Protein AF-A0AAX0QU37-F1 (afdb_monomer_lite)

Sequence (195 aa):
MTNKTCKLSLPLPTSLNKLYIQQFSGGRPTGKKILSKAGKENRMDIMINVERQMSLPINVDWDIEYTRDNYIFMDIDAYVTRVNVDLDNTLKSLNDSIEESGLVFINDKKVVPRFNRVYIDSANPRLELTFTQTGWHGIFNNQYERDKFESKCKLCTRYRNGVCSILKKTLENKLIDEVIEEDNQYVCSKFKEKK

pLDDT: mean 91.12, std 7.55, range [46.12, 98.19]

Foldseek 3Di:
DPWQKAKAKFAQADFPVQQWDFDDDPNHGPPDIDGDPSLVVRLVRRLVRLVVRCPDPSNVPQDQVCQPQAAKEKEKEWAAQDPPDDVVRSVVSNLVSNCVSSRRYVDCVRYDYDYPYYHHDNPGGIIIIMITTQQAFQLRNHPVLLVVALVQVCQFPQCPPNDHPVNVCSRVNDDDPQWDQDPNHTDGVNGDGDD

Radius of gyration: 21.74 Å; chains: 1; bounding box: 66×33×60 Å

Structure (mmCIF, N/CA/C/O backbone):
data_AF-A0AAX0QU37-F1
#
_entry.id   AF-A0AAX0QU37-F1
#
loop_
_atom_site.group_PDB
_atom_site.id
_atom_site.type_symbol
_atom_site.label_atom_id
_atom_site.label_alt_id
_atom_site.label_comp_id
_atom_site.label_asym_id
_atom_site.label_entity_id
_atom_site.label_seq_id
_atom_site.pdbx_PDB_ins_code
_atom_site.Cartn_x
_atom_site.Cartn_y
_atom_site.Cartn_z
_atom_site.occupancy
_atom_site.B_iso_or_equiv
_atom_site.auth_seq_id
_atom_site.auth_comp_id
_atom_site.auth_asym_id
_atom_site.auth_atom_id
_atom_site.pdbx_PDB_model_num
ATOM 1 N N . MET A 1 1 ? -19.640 6.812 -4.195 1.00 46.12 1 MET A N 1
ATOM 2 C CA . MET A 1 1 ? -18.409 7.625 -4.267 1.00 46.12 1 MET A CA 1
ATOM 3 C C . MET A 1 1 ? -17.499 6.933 -5.257 1.00 46.12 1 MET A C 1
ATOM 5 O O . MET A 1 1 ? -17.326 5.729 -5.135 1.00 46.12 1 MET A O 1
ATOM 9 N N . THR A 1 2 ? -17.022 7.628 -6.284 1.00 53.88 2 THR A N 1
ATOM 10 C CA . THR A 1 2 ? -16.045 7.062 -7.219 1.00 53.88 2 THR A CA 1
ATOM 11 C C . THR A 1 2 ? -14.737 6.917 -6.451 1.00 53.88 2 THR A C 1
ATOM 13 O O . THR A 1 2 ? -14.215 7.920 -5.968 1.00 53.88 2 THR A O 1
ATOM 16 N N . ASN A 1 3 ? -14.252 5.691 -6.250 1.00 68.31 3 ASN A N 1
ATOM 17 C CA . ASN A 1 3 ? -12.974 5.487 -5.571 1.00 68.31 3 ASN A CA 1
ATOM 18 C C . ASN A 1 3 ? -11.891 6.186 -6.394 1.00 68.31 3 ASN A C 1
ATOM 20 O O . ASN A 1 3 ? -11.769 5.925 -7.591 1.00 68.31 3 ASN A O 1
ATOM 24 N N . LYS A 1 4 ? -11.142 7.096 -5.766 1.00 87.00 4 LYS A N 1
ATOM 25 C CA . LYS A 1 4 ? -9.995 7.747 -6.402 1.00 87.00 4 LYS A CA 1
ATOM 26 C C . LYS A 1 4 ? -9.015 6.665 -6.849 1.00 87.00 4 LYS A C 1
ATOM 28 O O . LYS A 1 4 ? -8.782 5.704 -6.111 1.00 87.00 4 LYS A O 1
ATOM 33 N N . THR A 1 5 ? -8.468 6.809 -8.051 1.00 93.06 5 THR A N 1
ATOM 34 C CA . THR A 1 5 ? -7.549 5.830 -8.639 1.00 93.06 5 THR A CA 1
ATOM 35 C C . THR A 1 5 ? -6.273 6.502 -9.108 1.00 93.06 5 THR A C 1
ATOM 37 O O . THR A 1 5 ? -6.342 7.600 -9.649 1.00 93.06 5 THR A O 1
ATOM 40 N N . CYS A 1 6 ? -5.142 5.819 -8.967 1.00 96.00 6 CYS A N 1
ATOM 41 C CA . CYS A 1 6 ? -3.873 6.201 -9.581 1.00 96.00 6 CYS A CA 1
ATOM 42 C C . CYS A 1 6 ? -3.417 5.083 -10.525 1.00 96.00 6 CYS A C 1
ATOM 44 O O . CYS A 1 6 ? -3.556 3.906 -10.197 1.00 96.00 6 CYS A O 1
ATOM 46 N N . LYS A 1 7 ? -2.910 5.432 -11.708 1.00 97.69 7 LYS A N 1
ATOM 47 C CA . LYS A 1 7 ? -2.423 4.489 -12.719 1.00 97.69 7 LYS A CA 1
ATOM 48 C C . LYS A 1 7 ? -0.997 4.815 -13.126 1.00 97.69 7 LYS A C 1
ATOM 50 O O . LYS A 1 7 ? -0.708 5.958 -13.480 1.00 97.69 7 LYS A O 1
ATOM 55 N N . LEU A 1 8 ? -0.135 3.801 -13.120 1.00 97.81 8 LEU A N 1
ATOM 56 C CA . LEU A 1 8 ? 1.272 3.917 -13.496 1.00 97.81 8 LEU A CA 1
ATOM 57 C C . LEU A 1 8 ? 1.687 2.760 -14.407 1.00 97.81 8 LEU A C 1
ATOM 59 O O . LEU A 1 8 ? 1.411 1.607 -14.101 1.00 97.81 8 LEU A O 1
ATOM 63 N N . SER A 1 9 ? 2.425 3.066 -15.467 1.00 97.19 9 SER A N 1
ATOM 64 C CA . SER A 1 9 ? 3.181 2.109 -16.276 1.00 97.19 9 SER A CA 1
ATOM 65 C C . SER A 1 9 ? 4.659 2.268 -15.940 1.00 97.19 9 SER A C 1
ATOM 67 O O . SER A 1 9 ? 5.277 3.267 -16.318 1.00 97.19 9 SER A O 1
ATOM 69 N N . LEU A 1 10 ?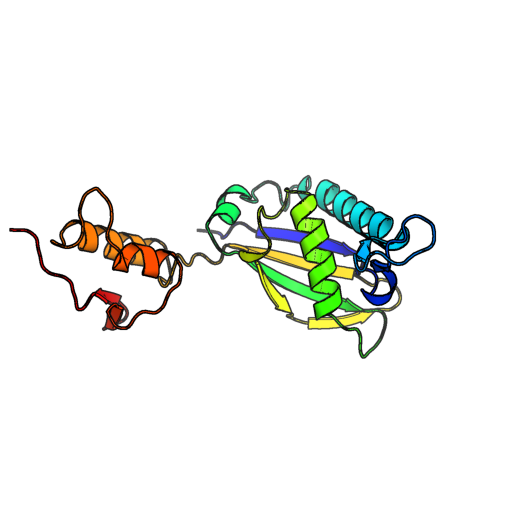 5.247 1.310 -15.229 1.00 96.06 10 LEU A N 1
ATOM 70 C CA . LEU A 1 10 ? 6.636 1.383 -14.767 1.00 96.06 10 LEU A CA 1
ATOM 71 C C . LEU A 1 10 ? 7.509 0.318 -15.442 1.00 96.06 10 LEU A C 1
ATOM 73 O O . LEU A 1 10 ? 7.019 -0.774 -15.736 1.00 96.06 10 LEU A O 1
ATOM 77 N N . PRO A 1 11 ? 8.800 0.600 -15.695 1.00 92.19 11 PRO A N 1
ATOM 78 C CA . PRO A 1 11 ? 9.712 -0.400 -16.239 1.00 92.19 11 PRO A CA 1
ATOM 79 C C . PRO A 1 11 ? 9.823 -1.583 -15.278 1.00 92.19 11 PRO A C 1
ATOM 81 O O . PRO A 1 11 ? 9.795 -1.393 -14.063 1.00 92.19 11 PRO A O 1
ATOM 84 N N . LEU A 1 12 ? 9.972 -2.801 -15.808 1.00 89.38 12 LEU A N 1
ATOM 85 C CA . LEU A 1 12 ? 10.153 -3.990 -14.975 1.00 89.38 12 LEU A CA 1
ATOM 86 C C . LEU A 1 12 ? 11.446 -3.850 -14.137 1.00 89.38 12 LEU A C 1
ATOM 88 O O . LEU A 1 12 ? 12.532 -3.774 -14.722 1.00 89.38 12 LEU A O 1
ATOM 92 N N . PRO A 1 13 ? 11.368 -3.834 -12.791 1.00 84.06 13 PRO A N 1
ATOM 93 C CA . PRO A 1 13 ? 12.545 -3.720 -11.936 1.00 84.06 13 PRO A CA 1
ATOM 94 C C . PRO A 1 13 ? 13.595 -4.801 -12.196 1.00 84.06 13 PRO A C 1
ATOM 96 O O . PRO A 1 13 ? 13.287 -5.957 -12.506 1.00 84.06 13 PRO A O 1
ATOM 99 N N . THR A 1 14 ? 14.863 -4.435 -12.007 1.00 74.19 14 THR A N 1
ATOM 100 C CA . THR A 1 14 ? 15.968 -5.397 -12.116 1.00 74.19 14 THR A CA 1
ATOM 101 C C . THR A 1 14 ? 15.919 -6.432 -10.984 1.00 74.19 14 THR A C 1
ATOM 103 O O . THR A 1 14 ? 15.527 -6.132 -9.861 1.00 74.19 14 THR A O 1
ATOM 106 N N . SER A 1 15 ? 16.323 -7.678 -11.259 1.00 68.12 15 SER A N 1
ATOM 107 C CA . SER A 1 15 ? 16.268 -8.765 -10.266 1.00 68.12 15 SER A CA 1
ATOM 108 C C . SER A 1 15 ? 17.107 -8.469 -9.013 1.00 68.12 15 SER A C 1
ATOM 110 O O . SER A 1 15 ? 18.258 -8.039 -9.144 1.00 68.12 15 SER A O 1
ATOM 112 N N . LEU A 1 16 ? 16.618 -8.859 -7.829 1.00 61.88 16 LEU A N 1
ATOM 113 C CA . LEU A 1 16 ? 17.288 -8.662 -6.532 1.00 61.88 16 LEU A CA 1
ATOM 114 C C . LEU A 1 16 ? 18.747 -9.134 -6.457 1.00 61.88 16 LEU A C 1
ATOM 116 O O . LEU A 1 16 ? 19.568 -8.469 -5.825 1.00 61.88 16 LEU A O 1
ATOM 120 N N . ASN A 1 17 ? 19.107 -10.209 -7.162 1.00 64.94 17 ASN A N 1
ATOM 121 C CA . ASN A 1 17 ? 20.489 -10.711 -7.219 1.00 64.94 17 ASN A CA 1
ATOM 122 C C . ASN A 1 17 ? 21.495 -9.685 -7.768 1.00 64.94 17 ASN A C 1
ATOM 124 O O . ASN A 1 17 ? 22.689 -9.796 -7.511 1.00 64.94 17 ASN A O 1
ATOM 128 N N . LYS A 1 18 ? 21.020 -8.686 -8.520 1.00 67.31 18 LYS A N 1
ATOM 129 C CA . LYS A 1 18 ? 21.829 -7.585 -9.059 1.00 67.31 18 LYS A CA 1
ATOM 130 C C . LYS A 1 18 ? 21.646 -6.277 -8.278 1.00 67.31 18 LYS A C 1
ATOM 132 O O . LYS A 1 18 ? 22.406 -5.335 -8.507 1.00 67.31 18 LYS A O 1
ATOM 137 N N . LEU A 1 19 ? 20.675 -6.209 -7.362 1.00 70.94 19 LEU A N 1
ATOM 138 C CA . LEU A 1 19 ? 20.302 -4.990 -6.636 1.00 70.94 19 LEU A CA 1
ATOM 139 C C . LEU A 1 19 ? 21.176 -4.719 -5.416 1.00 70.94 19 LEU A C 1
ATOM 141 O O . LEU A 1 19 ? 21.432 -3.557 -5.120 1.00 70.94 19 LEU A O 1
ATOM 145 N N . TYR A 1 20 ? 21.665 -5.751 -4.726 1.00 78.44 20 TYR A N 1
ATOM 146 C CA . TYR A 1 20 ? 22.441 -5.580 -3.497 1.00 78.44 20 TYR A CA 1
ATOM 147 C C . TYR A 1 20 ? 23.844 -6.169 -3.600 1.00 78.44 20 TYR A C 1
ATOM 149 O O . TYR A 1 20 ? 24.037 -7.274 -4.099 1.00 78.44 20 TYR A O 1
ATOM 157 N N . ILE A 1 21 ? 24.817 -5.445 -3.053 1.00 83.00 21 ILE A N 1
ATOM 158 C CA . ILE A 1 21 ? 26.203 -5.889 -2.896 1.00 83.00 21 ILE A CA 1
ATOM 159 C C . ILE A 1 21 ? 26.596 -5.882 -1.421 1.00 83.00 21 ILE A C 1
ATOM 161 O O . ILE A 1 21 ? 26.060 -5.119 -0.612 1.00 83.00 21 ILE A O 1
ATOM 165 N N . GLN A 1 22 ? 27.548 -6.741 -1.064 1.00 86.12 22 GLN A N 1
ATOM 166 C CA . GLN A 1 22 ? 28.155 -6.731 0.260 1.00 86.12 22 GLN A CA 1
ATOM 167 C C . GLN A 1 22 ? 28.953 -5.435 0.435 1.00 86.12 22 GLN A C 1
ATOM 169 O O . GLN A 1 22 ? 29.788 -5.097 -0.402 1.00 86.12 22 GLN A O 1
ATOM 174 N N . GLN A 1 23 ? 28.709 -4.705 1.521 1.00 87.56 23 GLN A N 1
ATOM 175 C CA . GLN A 1 23 ? 29.536 -3.561 1.874 1.00 87.56 23 GLN A CA 1
ATOM 176 C C . GLN A 1 23 ? 30.880 -4.052 2.417 1.00 87.56 23 GLN A C 1
ATOM 178 O O . GLN A 1 23 ? 30.933 -4.962 3.254 1.00 87.56 23 GLN A O 1
ATOM 183 N N . PHE A 1 24 ? 31.949 -3.411 1.954 1.00 85.38 24 PHE A N 1
ATOM 184 C CA . PHE A 1 24 ? 33.306 -3.613 2.442 1.00 85.38 24 PHE A CA 1
ATOM 185 C C . PHE A 1 24 ? 33.799 -2.346 3.136 1.00 85.38 24 PHE A C 1
ATOM 187 O O . PHE A 1 24 ? 33.535 -1.236 2.678 1.00 85.38 24 PHE A O 1
ATOM 194 N N . SER A 1 25 ? 34.527 -2.521 4.235 1.00 83.44 25 SER A N 1
ATOM 195 C CA . SER A 1 25 ? 35.258 -1.453 4.915 1.00 83.44 25 SER A CA 1
ATOM 196 C C . SER A 1 25 ? 36.670 -1.951 5.197 1.00 83.44 25 SER A C 1
ATOM 198 O O . SER A 1 25 ? 36.840 -3.041 5.743 1.00 83.44 25 SER A O 1
ATOM 200 N N . GLY A 1 26 ? 37.687 -1.216 4.736 1.00 85.38 26 GLY A N 1
ATOM 201 C CA . GLY A 1 26 ? 39.088 -1.646 4.848 1.00 85.38 26 GLY A CA 1
ATOM 202 C C . GLY A 1 26 ? 39.371 -3.022 4.222 1.00 85.38 26 GLY A C 1
ATOM 203 O O . GLY A 1 26 ? 40.162 -3.788 4.760 1.00 85.38 26 GLY A O 1
ATOM 204 N N . GLY A 1 27 ? 38.667 -3.381 3.140 1.00 84.44 27 GLY A N 1
ATOM 205 C CA . GLY A 1 27 ? 38.815 -4.675 2.460 1.00 84.44 27 GLY A CA 1
ATOM 206 C C . GLY A 1 27 ? 38.129 -5.867 3.143 1.00 84.44 27 GLY A C 1
ATOM 207 O O . GLY A 1 27 ? 38.191 -6.974 2.616 1.00 84.44 27 GLY A O 1
ATOM 208 N N . ARG A 1 28 ? 37.437 -5.673 4.277 1.00 85.00 28 ARG A N 1
ATOM 209 C CA . ARG A 1 28 ? 36.685 -6.734 4.972 1.00 85.00 28 ARG A CA 1
ATOM 210 C C . ARG A 1 28 ? 35.171 -6.562 4.800 1.00 85.00 28 ARG A C 1
ATOM 212 O O . ARG A 1 28 ? 34.690 -5.426 4.843 1.00 85.00 28 ARG A O 1
ATOM 219 N N . PRO A 1 29 ? 34.408 -7.656 4.621 1.00 85.94 29 PRO A N 1
ATOM 220 C CA . PRO A 1 29 ? 32.955 -7.586 4.541 1.00 85.94 29 PRO A CA 1
ATOM 221 C C . PRO A 1 29 ? 32.376 -7.194 5.903 1.00 85.94 29 PRO A C 1
ATOM 223 O O . PRO A 1 29 ? 32.704 -7.788 6.925 1.00 85.94 29 PRO A O 1
ATOM 226 N N . THR A 1 30 ? 31.496 -6.195 5.919 1.00 86.88 30 THR A N 1
ATOM 227 C CA . THR A 1 30 ? 30.881 -5.682 7.157 1.00 86.88 30 THR A CA 1
ATOM 228 C C . THR A 1 30 ? 29.628 -6.454 7.584 1.00 86.88 30 THR A C 1
ATOM 230 O O . THR A 1 30 ? 29.027 -6.132 8.602 1.00 86.88 30 THR A O 1
ATOM 233 N N . GLY A 1 31 ? 29.169 -7.419 6.780 1.00 82.94 31 GLY A N 1
ATOM 234 C CA . GLY A 1 31 ? 27.875 -8.097 6.939 1.00 82.94 31 GLY A CA 1
ATOM 235 C C . GLY A 1 31 ? 26.664 -7.270 6.478 1.00 82.94 31 GLY A C 1
ATOM 236 O O . GLY A 1 31 ? 25.580 -7.816 6.294 1.00 82.94 31 GLY A O 1
ATOM 237 N N . LYS A 1 32 ? 26.835 -5.966 6.211 1.00 85.00 32 LYS A N 1
ATOM 238 C CA . LYS A 1 32 ? 25.771 -5.090 5.699 1.00 85.00 32 LYS A CA 1
ATOM 239 C C . LYS A 1 32 ? 25.660 -5.186 4.176 1.00 85.00 32 LYS A C 1
ATOM 241 O O . LYS A 1 32 ? 26.666 -5.099 3.474 1.00 85.00 32 LYS A O 1
ATOM 246 N N . LYS A 1 33 ? 24.437 -5.314 3.656 1.00 83.62 33 LYS A N 1
ATOM 247 C CA . LYS A 1 33 ? 24.143 -5.186 2.220 1.00 83.62 33 LYS A CA 1
ATOM 248 C C . LYS A 1 33 ? 23.803 -3.734 1.880 1.00 83.62 33 LYS A C 1
ATOM 250 O O . LYS A 1 33 ? 23.093 -3.074 2.636 1.00 83.62 33 LYS A O 1
ATOM 255 N N . ILE A 1 34 ? 24.309 -3.243 0.753 1.00 84.31 34 ILE A N 1
ATOM 256 C CA . ILE A 1 34 ? 23.998 -1.914 0.205 1.00 84.31 34 ILE A CA 1
ATOM 257 C C . ILE A 1 34 ? 23.499 -2.048 -1.230 1.00 84.31 34 ILE A C 1
ATOM 259 O O . ILE A 1 34 ? 23.829 -3.022 -1.905 1.00 84.31 34 ILE A O 1
ATOM 263 N N . LEU A 1 35 ? 22.721 -1.070 -1.699 1.00 82.88 35 LEU A N 1
ATOM 264 C CA . LEU A 1 35 ? 22.305 -1.027 -3.098 1.00 82.88 35 LEU A CA 1
ATOM 265 C C . LEU A 1 35 ? 23.523 -0.916 -4.027 1.00 82.88 35 LEU A C 1
ATOM 267 O O . LEU A 1 35 ? 24.412 -0.081 -3.824 1.00 82.88 35 LEU A O 1
ATOM 271 N N . SER A 1 36 ? 23.536 -1.757 -5.057 1.00 84.62 36 SER A N 1
ATOM 272 C CA . SER A 1 36 ? 24.488 -1.722 -6.160 1.00 84.62 36 SER A CA 1
ATOM 273 C C . SER A 1 36 ? 24.283 -0.461 -7.005 1.00 84.62 36 SER A C 1
ATOM 275 O O . SER A 1 36 ? 23.251 0.207 -6.914 1.00 84.62 36 SER A O 1
ATOM 277 N N . LYS A 1 37 ? 25.253 -0.132 -7.867 1.00 85.12 37 LYS A N 1
ATOM 278 C CA . LYS A 1 37 ? 25.110 0.980 -8.822 1.00 85.12 37 LYS A CA 1
ATOM 279 C C . LYS A 1 37 ? 23.871 0.799 -9.712 1.00 85.12 37 LYS A C 1
ATOM 281 O O . LYS A 1 37 ? 23.051 1.704 -9.784 1.00 85.12 37 LYS A O 1
ATOM 286 N N . ALA A 1 38 ? 23.704 -0.394 -10.284 1.00 81.94 38 ALA A N 1
ATOM 287 C CA . ALA A 1 38 ? 22.557 -0.729 -11.127 1.00 81.94 38 ALA A CA 1
ATOM 288 C C . ALA A 1 38 ? 21.225 -0.633 -10.367 1.00 81.94 38 ALA A C 1
ATOM 290 O O . ALA A 1 38 ? 20.229 -0.181 -10.919 1.00 81.94 38 ALA A O 1
ATOM 291 N N . GLY A 1 39 ? 21.206 -1.013 -9.086 1.00 83.38 39 GLY A N 1
ATOM 292 C CA . GLY A 1 39 ? 20.006 -0.873 -8.270 1.00 83.38 39 GLY A CA 1
ATOM 293 C C . GLY A 1 39 ? 19.649 0.579 -7.965 1.00 83.38 39 GLY A C 1
ATOM 294 O O . GLY A 1 39 ? 18.473 0.927 -7.983 1.00 83.38 39 GLY A O 1
ATOM 295 N N . LYS A 1 40 ? 20.644 1.450 -7.754 1.00 85.50 40 LYS A N 1
ATOM 296 C CA . LYS A 1 40 ? 20.405 2.895 -7.613 1.00 85.50 40 LYS A CA 1
ATOM 297 C C . LYS A 1 40 ? 19.860 3.506 -8.902 1.00 85.50 40 LYS A C 1
ATOM 299 O O . LYS A 1 40 ? 18.925 4.291 -8.837 1.00 85.50 40 LYS A O 1
ATOM 304 N N . GLU A 1 41 ? 20.422 3.129 -10.049 1.00 87.88 41 GLU A N 1
ATOM 305 C CA . GLU A 1 41 ? 19.953 3.582 -11.366 1.00 87.88 41 GLU A CA 1
ATOM 306 C C . GLU A 1 41 ? 18.512 3.128 -11.629 1.00 87.88 41 GLU A C 1
ATOM 308 O O . GLU A 1 41 ? 17.678 3.946 -11.997 1.00 87.88 41 GLU A O 1
ATOM 313 N N . ASN A 1 42 ? 18.189 1.859 -11.361 1.00 86.31 42 ASN A N 1
ATOM 314 C CA . ASN A 1 42 ? 16.835 1.333 -11.537 1.00 86.31 42 ASN A CA 1
ATOM 315 C C . ASN A 1 42 ? 15.817 2.019 -10.617 1.00 86.31 42 ASN A C 1
ATOM 317 O O . ASN A 1 42 ? 14.725 2.361 -11.060 1.00 86.31 42 ASN A O 1
ATOM 321 N N . ARG A 1 43 ? 16.190 2.265 -9.357 1.00 89.06 43 ARG A N 1
ATOM 322 C CA . ARG A 1 43 ? 15.362 3.006 -8.400 1.00 89.06 43 ARG A CA 1
ATOM 323 C C . ARG A 1 43 ? 15.097 4.432 -8.874 1.00 89.06 43 ARG A C 1
ATOM 325 O O . ARG A 1 43 ? 13.949 4.860 -8.899 1.00 89.06 43 ARG A O 1
ATOM 332 N N . MET A 1 44 ? 16.144 5.138 -9.303 1.00 90.94 44 MET A N 1
ATOM 333 C CA . MET A 1 44 ? 16.033 6.504 -9.814 1.00 90.94 44 MET A CA 1
ATOM 334 C C . MET A 1 44 ? 15.164 6.570 -11.076 1.00 90.94 44 MET A C 1
ATOM 336 O O . MET A 1 44 ? 14.320 7.453 -11.184 1.00 90.94 44 MET A O 1
ATOM 340 N N . ASP A 1 45 ? 15.314 5.614 -11.994 1.00 91.88 45 ASP A N 1
ATOM 341 C CA . ASP A 1 45 ? 14.483 5.516 -13.198 1.00 91.88 45 ASP A CA 1
ATOM 342 C C . ASP A 1 45 ? 13.001 5.294 -12.854 1.00 91.88 45 ASP A C 1
ATOM 344 O O . ASP A 1 45 ? 12.124 5.977 -13.386 1.00 91.88 45 ASP A O 1
ATOM 348 N N . ILE A 1 46 ? 12.704 4.409 -11.896 1.00 93.94 46 ILE A N 1
ATOM 349 C CA . ILE A 1 46 ? 11.335 4.216 -11.403 1.00 93.94 46 ILE A CA 1
ATOM 350 C C . ILE A 1 46 ? 10.789 5.517 -10.807 1.00 93.94 46 ILE A C 1
ATOM 352 O O . ILE A 1 46 ? 9.696 5.932 -11.183 1.00 93.94 46 ILE A O 1
ATOM 356 N N . MET A 1 47 ? 11.542 6.189 -9.933 1.00 94.94 47 MET A N 1
ATOM 357 C CA . MET A 1 47 ? 11.101 7.434 -9.291 1.00 94.94 47 MET A CA 1
ATOM 358 C C . MET A 1 47 ? 10.804 8.540 -10.308 1.00 94.94 47 MET A C 1
ATOM 360 O O . MET A 1 47 ? 9.753 9.169 -10.225 1.00 94.94 47 MET A O 1
ATOM 364 N N . ILE A 1 48 ? 11.672 8.728 -11.307 1.00 95.25 48 ILE A N 1
ATOM 365 C CA . ILE A 1 48 ? 11.453 9.698 -12.392 1.00 95.25 48 ILE A CA 1
ATOM 366 C C . ILE A 1 48 ? 10.171 9.357 -13.164 1.00 95.25 48 ILE A C 1
ATOM 368 O O . ILE A 1 48 ? 9.373 10.238 -13.492 1.00 95.25 48 ILE A O 1
ATOM 372 N N . ASN A 1 49 ? 9.941 8.071 -13.449 1.00 96.38 49 ASN A N 1
ATOM 373 C CA . ASN A 1 49 ? 8.729 7.633 -14.135 1.00 96.38 49 ASN A CA 1
ATOM 374 C C . ASN A 1 49 ? 7.465 7.827 -13.290 1.00 96.38 49 ASN A C 1
ATOM 376 O O . ASN A 1 49 ? 6.427 8.164 -13.864 1.00 96.38 49 ASN A O 1
ATOM 380 N N . VAL A 1 50 ? 7.545 7.636 -11.970 1.00 97.19 50 VAL A N 1
ATOM 381 C CA . VAL A 1 50 ? 6.451 7.922 -11.032 1.00 97.19 50 VAL A CA 1
ATOM 382 C C . VAL A 1 50 ? 6.146 9.416 -11.031 1.00 97.19 50 VAL A C 1
ATOM 384 O O . VAL A 1 50 ? 5.008 9.787 -11.290 1.00 97.19 50 VAL A O 1
ATOM 387 N N . GLU A 1 51 ? 7.145 10.275 -10.823 1.00 96.12 51 GLU A N 1
ATOM 388 C CA . GLU A 1 51 ? 6.969 11.733 -10.782 1.00 96.12 51 GLU A CA 1
ATOM 389 C C . GLU A 1 51 ? 6.322 12.260 -12.067 1.00 96.12 51 GLU A C 1
ATOM 391 O O . GLU A 1 51 ? 5.298 12.949 -12.030 1.00 96.12 51 GLU A O 1
ATOM 396 N N . ARG A 1 52 ? 6.849 11.838 -13.222 1.00 96.31 52 ARG A N 1
ATOM 397 C CA . ARG A 1 52 ? 6.291 12.190 -14.529 1.00 96.31 52 ARG A CA 1
ATOM 398 C C . ARG A 1 52 ? 4.825 11.779 -14.651 1.00 96.31 52 ARG A C 1
ATOM 400 O O . ARG A 1 52 ? 4.012 12.568 -15.121 1.00 96.31 52 ARG A O 1
ATOM 407 N N . GLN A 1 53 ? 4.478 10.558 -14.254 1.00 97.38 53 GLN A N 1
ATOM 408 C CA . GLN A 1 53 ? 3.120 10.038 -14.419 1.00 97.38 53 GLN A CA 1
ATOM 409 C C . GLN A 1 53 ? 2.136 10.577 -13.384 1.00 97.38 53 GLN A C 1
ATOM 411 O O . GLN A 1 53 ? 0.962 10.749 -13.704 1.00 97.38 53 GLN A O 1
ATOM 416 N N . MET A 1 54 ? 2.588 10.898 -12.174 1.00 96.31 54 MET A N 1
ATOM 417 C CA . MET A 1 54 ? 1.746 11.520 -11.151 1.00 96.31 54 MET A CA 1
ATOM 418 C C . MET A 1 54 ? 1.312 12.936 -11.540 1.00 96.31 54 MET A C 1
ATOM 420 O O . MET A 1 54 ? 0.243 13.372 -11.129 1.00 96.31 54 MET A O 1
ATOM 424 N N . SER A 1 55 ? 2.073 13.620 -12.400 1.00 94.44 55 SER A N 1
ATOM 425 C CA . SER A 1 55 ? 1.667 14.911 -12.974 1.00 94.44 55 SER A CA 1
ATOM 426 C C . SER A 1 55 ? 0.575 14.818 -14.057 1.00 94.44 55 SER A C 1
ATOM 428 O O . SER A 1 55 ? 0.039 15.843 -14.480 1.00 94.44 55 SER A O 1
ATOM 430 N N . LEU A 1 56 ? 0.234 13.612 -14.534 1.00 94.75 56 LEU A N 1
ATOM 431 C CA . LEU A 1 56 ? -0.758 13.435 -15.597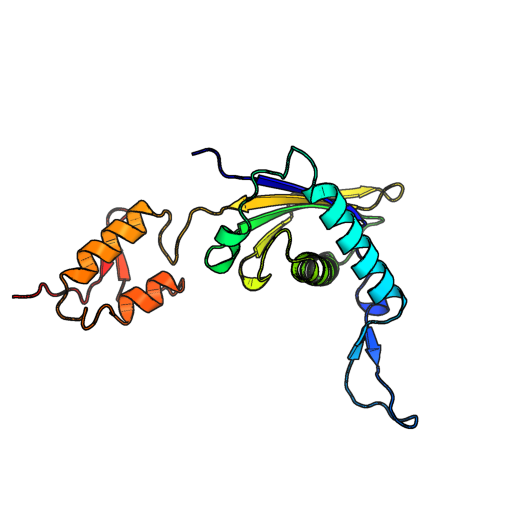 1.00 94.75 56 LEU A CA 1
ATOM 432 C C . LEU A 1 56 ? -2.192 13.622 -15.068 1.00 94.75 56 LEU A C 1
ATOM 434 O O . LEU A 1 56 ? -2.486 13.210 -13.945 1.00 94.75 56 LEU A O 1
ATOM 438 N N . PRO A 1 57 ? -3.136 14.119 -15.898 1.00 92.88 57 PRO A N 1
ATOM 439 C CA . PRO A 1 57 ? -4.523 14.356 -15.480 1.00 92.88 57 PRO A CA 1
ATOM 440 C C . PRO A 1 57 ? -5.241 13.134 -14.898 1.00 92.88 57 PRO A C 1
ATOM 442 O O . PRO A 1 57 ? -6.141 13.283 -14.084 1.00 92.88 57 PRO A O 1
ATOM 445 N N . ILE A 1 58 ? -4.845 11.920 -15.289 1.00 92.69 58 ILE A N 1
ATOM 446 C CA . ILE A 1 58 ? -5.437 10.680 -14.770 1.00 92.69 58 ILE A CA 1
ATOM 447 C C . ILE A 1 58 ? -5.131 10.434 -13.282 1.00 92.69 58 ILE A C 1
ATOM 449 O O . ILE A 1 58 ? -5.850 9.674 -12.641 1.00 92.69 58 ILE A O 1
ATOM 453 N N . ASN A 1 59 ? -4.091 11.079 -12.742 1.00 95.12 59 ASN A N 1
ATOM 454 C CA . ASN A 1 59 ? -3.589 10.869 -11.383 1.00 95.12 59 ASN A CA 1
ATOM 455 C C . ASN A 1 59 ? -3.746 12.097 -10.472 1.00 95.12 59 ASN A C 1
ATOM 457 O O . ASN A 1 59 ? -3.468 11.994 -9.280 1.00 95.12 59 ASN A O 1
ATOM 461 N N . VAL A 1 60 ? -4.207 13.241 -10.994 1.00 90.00 60 VAL A N 1
ATOM 462 C CA . VAL A 1 60 ? -4.255 14.516 -10.248 1.00 90.00 60 VAL A CA 1
ATOM 463 C C . VAL A 1 60 ? -5.170 14.473 -9.019 1.00 90.00 60 VAL A C 1
ATOM 465 O O . VAL A 1 60 ? -4.897 15.131 -8.021 1.00 90.00 60 VAL A O 1
ATOM 468 N N . ASP A 1 61 ? -6.227 13.661 -9.068 1.00 91.62 61 ASP A N 1
ATOM 469 C CA . ASP A 1 61 ? -7.195 13.529 -7.974 1.00 91.62 61 ASP A CA 1
ATOM 470 C C . ASP A 1 61 ? -6.789 12.482 -6.928 1.00 91.62 61 ASP A C 1
ATOM 472 O O . ASP A 1 61 ? -7.526 12.262 -5.956 1.00 91.62 61 ASP A O 1
ATOM 476 N N . TRP A 1 62 ? -5.647 11.811 -7.116 1.00 95.69 62 TRP A N 1
ATOM 477 C CA . TRP A 1 62 ? -5.156 10.806 -6.185 1.00 95.69 62 TRP A CA 1
ATOM 478 C C . TRP A 1 62 ? -4.889 11.417 -4.807 1.00 95.69 62 TRP A C 1
ATOM 480 O O . TRP A 1 62 ? -4.218 12.435 -4.661 1.00 95.69 62 TRP A O 1
ATOM 490 N N . ASP A 1 63 ? -5.430 10.777 -3.774 1.00 94.56 63 ASP A N 1
ATOM 491 C CA . ASP A 1 63 ? -5.321 11.239 -2.395 1.00 94.56 63 ASP A CA 1
ATOM 492 C C . ASP A 1 63 ? -4.244 10.443 -1.668 1.00 94.56 63 ASP A C 1
ATOM 494 O O . ASP A 1 63 ? -4.499 9.363 -1.129 1.00 94.56 63 ASP A O 1
ATOM 498 N N . ILE A 1 64 ? -3.026 10.978 -1.676 1.00 94.50 64 ILE A N 1
ATOM 499 C CA . ILE A 1 64 ? -1.902 10.362 -0.976 1.00 94.50 64 ILE A CA 1
ATOM 500 C C . ILE A 1 64 ? -2.100 10.359 0.546 1.00 94.50 64 ILE A C 1
ATOM 502 O O . ILE A 1 64 ? -1.681 9.414 1.215 1.00 94.50 64 ILE A O 1
ATOM 506 N N . GLU A 1 65 ? -2.774 11.361 1.110 1.00 93.94 65 GLU A N 1
ATOM 507 C CA . GLU A 1 65 ? -2.967 11.474 2.558 1.00 93.94 65 GLU A CA 1
ATOM 508 C C . GLU A 1 65 ? -3.839 10.336 3.096 1.00 93.94 65 GLU A C 1
ATOM 510 O O . GLU A 1 65 ? -3.571 9.814 4.180 1.00 93.94 65 GLU A O 1
ATOM 515 N N . TYR A 1 66 ? -4.797 9.850 2.299 1.00 92.12 66 TYR A N 1
ATOM 516 C CA . TYR A 1 66 ? -5.558 8.638 2.614 1.00 92.12 66 TYR A CA 1
ATOM 517 C C . TYR A 1 66 ? -4.652 7.436 2.942 1.00 92.12 66 TYR A C 1
ATOM 519 O O . TYR A 1 66 ? -4.964 6.659 3.849 1.00 92.12 66 TYR A O 1
ATOM 527 N N . THR A 1 67 ? -3.516 7.297 2.249 1.00 93.44 67 THR A N 1
ATOM 528 C CA . THR A 1 67 ? -2.593 6.150 2.371 1.00 93.44 67 THR A CA 1
ATOM 529 C C . THR A 1 67 ? -1.813 6.115 3.685 1.00 93.44 67 THR A C 1
ATOM 531 O O . THR A 1 67 ? -1.189 5.104 4.003 1.00 93.44 67 THR A O 1
ATOM 534 N N . ARG A 1 68 ? -1.843 7.203 4.468 1.00 91.56 68 ARG A N 1
ATOM 535 C CA . ARG A 1 68 ? -1.149 7.287 5.759 1.00 91.56 68 ARG A CA 1
ATOM 536 C C . ARG A 1 68 ? -1.684 6.259 6.750 1.00 91.56 68 ARG A C 1
ATOM 538 O O . ARG A 1 68 ? -0.919 5.530 7.383 1.00 91.56 68 ARG A O 1
ATOM 545 N N . ASP A 1 69 ? -3.007 6.197 6.853 1.00 87.94 69 ASP A N 1
ATOM 546 C CA . ASP A 1 69 ? -3.698 5.402 7.866 1.00 87.94 69 ASP A CA 1
ATOM 547 C C . ASP A 1 69 ? -4.478 4.228 7.260 1.00 87.94 69 ASP A C 1
ATOM 549 O O . ASP A 1 69 ? -4.670 3.199 7.923 1.00 87.94 69 ASP A O 1
ATOM 553 N N . ASN A 1 70 ? -4.866 4.335 5.987 1.00 90.25 70 ASN A N 1
ATOM 554 C CA . ASN A 1 70 ? -5.749 3.384 5.320 1.00 90.25 70 ASN A CA 1
ATOM 555 C C . ASN A 1 70 ? -5.004 2.524 4.303 1.00 90.25 70 ASN A C 1
ATOM 557 O O . ASN A 1 70 ? -3.962 2.911 3.780 1.00 90.25 70 ASN A O 1
ATOM 561 N N . TYR A 1 71 ? -5.562 1.345 4.033 1.00 93.25 71 TYR A N 1
ATOM 562 C CA . TYR A 1 71 ? -5.012 0.440 3.035 1.00 93.25 71 TYR A CA 1
ATOM 563 C C . TYR A 1 71 ? -5.411 0.867 1.622 1.00 93.25 71 TYR A C 1
ATOM 565 O O . TYR A 1 71 ? -6.492 1.411 1.391 1.00 93.25 71 TYR A O 1
ATOM 573 N N . ILE A 1 72 ? -4.544 0.568 0.666 1.00 95.50 72 ILE A N 1
ATOM 574 C CA . ILE A 1 72 ? -4.822 0.690 -0.762 1.00 95.50 72 ILE A CA 1
ATOM 575 C C . ILE A 1 72 ? -4.582 -0.651 -1.438 1.00 95.50 72 ILE A C 1
ATOM 577 O O . ILE A 1 72 ? -3.682 -1.397 -1.060 1.00 95.50 72 ILE A O 1
ATOM 581 N N . PHE A 1 73 ? -5.369 -0.954 -2.458 1.00 96.69 73 PHE A N 1
ATOM 582 C CA . PHE A 1 73 ? -5.036 -2.023 -3.381 1.00 96.69 73 PHE A CA 1
ATOM 583 C C . PHE A 1 73 ? -4.011 -1.540 -4.392 1.00 96.69 73 PHE A C 1
ATOM 585 O O . PHE A 1 73 ? -4.041 -0.384 -4.810 1.00 96.69 73 PHE A O 1
ATOM 592 N N . MET A 1 74 ? -3.150 -2.459 -4.808 1.00 97.69 74 MET A N 1
ATOM 593 C CA . MET A 1 74 ? -2.242 -2.305 -5.933 1.00 97.69 74 MET A CA 1
ATOM 594 C C . MET A 1 74 ? -2.506 -3.457 -6.893 1.00 97.69 74 MET A C 1
ATOM 596 O O . MET A 1 74 ? -2.041 -4.573 -6.687 1.00 97.69 74 MET A O 1
ATOM 600 N N . ASP A 1 75 ? -3.299 -3.185 -7.915 1.00 98.06 75 ASP A N 1
ATOM 601 C CA . ASP A 1 75 ? -3.608 -4.114 -8.992 1.00 98.06 75 ASP A CA 1
ATOM 602 C C . ASP A 1 75 ? -2.478 -4.109 -10.019 1.00 98.06 75 ASP A C 1
ATOM 604 O O . ASP A 1 75 ? -2.073 -3.040 -10.476 1.00 98.06 75 ASP A O 1
ATOM 608 N N . ILE A 1 76 ? -1.963 -5.290 -10.359 1.00 97.94 76 ILE A N 1
ATOM 609 C CA . ILE A 1 76 ? -0.737 -5.450 -11.147 1.00 97.94 76 ILE A CA 1
ATOM 610 C C . ILE A 1 76 ? -1.011 -6.335 -12.359 1.00 97.94 76 ILE A C 1
ATOM 612 O O . ILE A 1 76 ? -1.303 -7.525 -12.212 1.00 97.94 76 ILE A O 1
ATOM 616 N N . ASP A 1 77 ? -0.827 -5.775 -13.552 1.00 97.69 77 ASP A N 1
ATOM 617 C CA . ASP A 1 77 ? -0.634 -6.543 -14.780 1.00 97.69 77 ASP A CA 1
ATOM 618 C C . ASP A 1 77 ? 0.855 -6.521 -15.146 1.00 97.69 77 ASP A C 1
ATOM 620 O O . ASP A 1 77 ? 1.435 -5.477 -15.461 1.00 97.69 77 ASP A O 1
ATOM 624 N N . ALA A 1 78 ? 1.496 -7.687 -15.077 1.00 96.75 78 ALA A N 1
ATOM 625 C CA . ALA A 1 78 ? 2.930 -7.820 -15.291 1.00 96.75 78 ALA A CA 1
ATOM 626 C C . ALA A 1 78 ? 3.251 -8.257 -16.722 1.00 96.75 78 ALA A C 1
ATOM 628 O O . ALA A 1 78 ? 2.745 -9.270 -17.195 1.00 96.75 78 ALA A O 1
ATOM 629 N N . TYR A 1 79 ? 4.152 -7.539 -17.387 1.00 96.88 79 TYR A N 1
ATOM 630 C CA . TYR A 1 79 ? 4.682 -7.863 -18.710 1.00 96.88 79 TYR A CA 1
ATOM 631 C C . TYR A 1 79 ? 6.164 -8.207 -18.546 1.00 96.88 79 TYR A C 1
ATOM 633 O O . TYR A 1 79 ? 7.011 -7.332 -18.366 1.00 96.88 79 TYR A O 1
ATOM 641 N N . VAL A 1 80 ? 6.478 -9.500 -18.526 1.00 95.19 80 VAL A N 1
ATOM 642 C CA . VAL A 1 80 ? 7.813 -10.022 -18.216 1.00 95.19 80 VAL A CA 1
ATOM 643 C C . VAL A 1 80 ? 8.564 -10.457 -19.466 1.00 95.19 80 VAL A C 1
ATOM 645 O O . VAL A 1 80 ? 7.975 -10.795 -20.485 1.00 95.19 80 VAL A O 1
ATOM 648 N N . THR A 1 81 ? 9.891 -10.520 -19.387 1.00 92.81 81 THR A N 1
ATOM 649 C CA . THR A 1 81 ? 10.721 -10.881 -20.546 1.00 92.81 81 THR A CA 1
ATOM 650 C C . THR A 1 81 ? 10.692 -12.366 -20.906 1.00 92.81 81 THR A C 1
ATOM 652 O O . THR A 1 81 ? 11.035 -12.727 -22.028 1.00 92.81 81 THR A O 1
ATOM 655 N N . ARG A 1 82 ? 10.342 -13.241 -19.958 1.00 92.56 82 ARG A N 1
ATOM 656 C CA . ARG A 1 82 ? 10.356 -14.704 -20.110 1.00 92.56 82 ARG A CA 1
ATOM 657 C C . ARG A 1 82 ? 9.517 -15.381 -19.025 1.00 92.56 82 ARG A C 1
ATOM 659 O O . ARG A 1 82 ? 9.128 -14.745 -18.052 1.00 92.56 82 ARG A O 1
ATOM 666 N N . VAL A 1 83 ? 9.310 -16.690 -19.160 1.00 91.94 83 VAL A N 1
ATOM 667 C CA . VAL A 1 83 ? 8.763 -17.541 -18.088 1.00 91.94 83 VAL A CA 1
ATOM 668 C C . VAL A 1 83 ? 9.671 -17.565 -16.849 1.00 91.94 83 VAL A C 1
ATOM 670 O O . VAL A 1 83 ? 10.875 -17.320 -16.947 1.00 91.94 83 VAL A O 1
ATOM 673 N N . ASN A 1 84 ? 9.104 -17.928 -15.694 1.00 87.25 84 ASN A N 1
ATOM 674 C CA . ASN A 1 84 ? 9.822 -18.118 -14.423 1.00 87.25 84 ASN A CA 1
ATOM 675 C C . ASN A 1 84 ? 10.547 -16.858 -13.912 1.00 87.25 84 ASN A C 1
ATOM 677 O O . ASN A 1 84 ? 11.633 -16.942 -13.336 1.00 87.25 84 ASN A O 1
ATOM 681 N N . VAL A 1 85 ? 9.968 -15.678 -14.148 1.00 87.19 85 VAL A N 1
ATOM 682 C CA . VAL A 1 85 ? 10.402 -14.438 -13.492 1.00 87.19 85 VAL A CA 1
ATOM 683 C C . VAL A 1 85 ? 9.835 -14.399 -12.075 1.00 87.19 85 VAL A C 1
ATOM 685 O O . VAL A 1 85 ? 8.653 -14.656 -11.866 1.00 87.19 85 VAL A O 1
ATOM 688 N N . ASP A 1 86 ? 10.693 -14.083 -11.110 1.00 88.44 86 ASP A N 1
ATOM 689 C CA . ASP A 1 86 ? 10.342 -13.957 -9.697 1.00 88.44 86 ASP A CA 1
ATOM 690 C C . ASP A 1 86 ? 9.707 -12.584 -9.430 1.00 88.44 86 ASP A C 1
ATOM 692 O O . ASP A 1 86 ? 10.403 -11.579 -9.257 1.00 88.44 86 ASP A O 1
ATOM 696 N N . LEU A 1 87 ? 8.374 -12.548 -9.469 1.00 89.75 87 LEU A N 1
ATOM 697 C CA . LEU A 1 87 ? 7.599 -11.314 -9.355 1.00 89.75 87 LEU A CA 1
ATOM 698 C C . LEU A 1 87 ? 7.547 -10.758 -7.934 1.00 89.75 87 LEU A C 1
ATOM 700 O O . LEU A 1 87 ? 7.456 -9.542 -7.782 1.00 89.75 87 LEU A O 1
ATOM 704 N N . ASP A 1 88 ? 7.663 -11.597 -6.907 1.00 88.62 88 ASP A N 1
ATOM 705 C CA . ASP A 1 88 ? 7.672 -11.143 -5.513 1.00 88.62 88 ASP A CA 1
ATOM 706 C C . ASP A 1 88 ? 8.923 -10.309 -5.230 1.00 88.62 88 ASP A C 1
ATOM 708 O O . ASP A 1 88 ? 8.872 -9.240 -4.612 1.00 88.62 88 ASP A O 1
ATOM 712 N N . ASN A 1 89 ? 10.061 -10.753 -5.765 1.00 83.56 89 ASN A N 1
ATOM 713 C CA . ASN A 1 89 ? 11.303 -10.004 -5.668 1.00 83.56 89 ASN A CA 1
ATOM 714 C C . ASN A 1 89 ? 11.246 -8.675 -6.433 1.00 83.56 89 ASN A C 1
ATOM 716 O O . ASN A 1 89 ? 11.748 -7.653 -5.955 1.00 83.56 89 ASN A O 1
ATOM 720 N N . THR A 1 90 ? 10.624 -8.682 -7.610 1.00 86.88 90 THR A N 1
ATOM 721 C CA . THR A 1 90 ? 10.368 -7.475 -8.397 1.00 86.88 90 THR A CA 1
ATOM 722 C C . THR A 1 90 ? 9.461 -6.500 -7.644 1.00 86.88 90 THR A C 1
ATOM 724 O O . THR A 1 90 ? 9.763 -5.308 -7.586 1.00 86.88 90 THR A O 1
ATOM 727 N N . LEU A 1 91 ? 8.394 -7.000 -7.021 1.00 91.31 91 LEU A N 1
ATOM 728 C CA . LEU A 1 91 ? 7.425 -6.210 -6.269 1.00 91.31 91 LEU A CA 1
ATOM 729 C C . LEU A 1 91 ? 8.067 -5.486 -5.086 1.00 91.31 91 LEU A C 1
ATOM 731 O O . LEU A 1 91 ? 7.797 -4.308 -4.874 1.00 91.31 91 LEU A O 1
ATOM 735 N N . LYS A 1 92 ? 8.967 -6.156 -4.358 1.00 88.06 92 LYS A N 1
ATOM 736 C CA . LYS A 1 92 ? 9.693 -5.533 -3.247 1.00 88.06 92 LYS A CA 1
ATOM 737 C C . LYS A 1 92 ? 10.497 -4.314 -3.699 1.00 88.06 92 LYS A C 1
ATOM 739 O O . LYS A 1 92 ? 10.345 -3.233 -3.144 1.00 88.06 92 LYS A O 1
ATOM 744 N N . SER A 1 93 ? 11.313 -4.474 -4.741 1.00 87.62 93 SER A N 1
ATOM 745 C CA . SER A 1 93 ? 12.116 -3.364 -5.269 1.00 87.62 93 SER A CA 1
ATOM 746 C C . SER A 1 93 ? 11.253 -2.248 -5.857 1.00 87.62 93 SER A C 1
ATOM 748 O O . SER A 1 93 ? 11.640 -1.080 -5.803 1.00 87.62 93 SER A O 1
ATOM 750 N N . LEU A 1 94 ? 10.114 -2.604 -6.456 1.00 92.69 94 LEU A N 1
ATOM 751 C CA . LEU A 1 94 ? 9.167 -1.642 -6.996 1.00 92.69 94 LEU A CA 1
ATOM 752 C C . LEU A 1 94 ? 8.576 -0.783 -5.874 1.00 92.69 94 LEU A C 1
ATOM 754 O O . LEU A 1 94 ? 8.657 0.441 -5.949 1.00 92.69 94 LEU A O 1
ATOM 758 N N . ASN A 1 95 ? 8.042 -1.415 -4.827 1.00 94.44 95 ASN A N 1
ATOM 759 C CA . ASN A 1 95 ? 7.425 -0.718 -3.702 1.00 94.44 95 ASN A CA 1
ATOM 760 C C . ASN A 1 95 ? 8.432 0.168 -2.961 1.00 94.44 95 ASN A C 1
ATOM 762 O O . ASN A 1 95 ? 8.119 1.328 -2.725 1.00 94.44 95 ASN A O 1
ATOM 766 N N . ASP A 1 96 ? 9.661 -0.307 -2.728 1.00 91.19 96 ASP A N 1
ATOM 767 C CA . ASP A 1 96 ? 10.743 0.493 -2.124 1.00 91.19 96 ASP A CA 1
ATOM 768 C C . ASP A 1 96 ? 11.068 1.769 -2.934 1.00 91.19 96 ASP A C 1
ATOM 770 O O . ASP A 1 96 ? 11.521 2.783 -2.390 1.00 91.19 96 ASP A O 1
ATOM 774 N N . SER A 1 97 ? 10.897 1.711 -4.260 1.00 92.94 97 SER A N 1
ATOM 775 C CA . SER A 1 97 ? 11.160 2.835 -5.169 1.00 92.94 97 SER A CA 1
ATOM 776 C C . SER A 1 97 ? 9.974 3.798 -5.232 1.00 92.94 97 SER A C 1
ATOM 778 O O . SER A 1 97 ? 10.163 5.013 -5.237 1.00 92.94 97 SER A O 1
ATOM 780 N N . ILE A 1 98 ? 8.747 3.267 -5.252 1.00 96.06 98 ILE A N 1
ATOM 781 C CA . ILE A 1 98 ? 7.524 4.075 -5.227 1.00 96.06 98 ILE A CA 1
ATOM 782 C C . ILE A 1 98 ? 7.377 4.781 -3.870 1.00 96.06 98 ILE A C 1
ATOM 784 O O . ILE A 1 98 ? 7.076 5.972 -3.855 1.00 96.06 98 ILE A O 1
ATOM 788 N N . GLU A 1 99 ? 7.642 4.104 -2.750 1.00 95.81 99 GLU A N 1
ATOM 789 C CA . GLU A 1 99 ? 7.597 4.709 -1.412 1.00 95.81 99 GLU A CA 1
ATOM 790 C C . GLU A 1 99 ? 8.586 5.871 -1.292 1.00 95.81 99 GLU A C 1
ATOM 792 O O . GLU A 1 99 ? 8.228 6.938 -0.804 1.00 95.81 99 GLU A O 1
ATOM 797 N N . GLU A 1 100 ? 9.816 5.707 -1.798 1.00 93.62 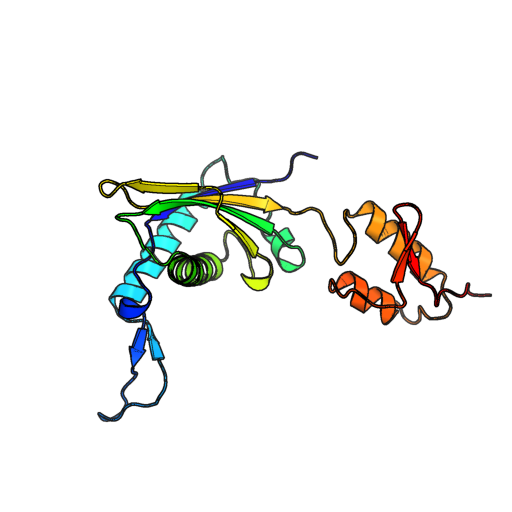100 GLU A N 1
ATOM 798 C CA . GLU A 1 100 ? 10.828 6.771 -1.748 1.00 93.62 100 GLU A CA 1
ATOM 799 C C . GLU A 1 100 ? 10.451 7.994 -2.585 1.00 93.62 100 GLU A C 1
ATOM 801 O O . GLU A 1 100 ? 10.835 9.107 -2.230 1.00 93.62 100 GLU A O 1
ATOM 806 N N . SER A 1 101 ? 9.676 7.821 -3.662 1.00 94.56 101 SER A N 1
ATOM 807 C CA . SER A 1 101 ? 9.122 8.974 -4.380 1.00 94.56 101 SER A CA 1
ATOM 808 C C . SER A 1 101 ? 8.215 9.817 -3.479 1.00 94.56 101 SER A C 1
ATOM 810 O O . SER A 1 101 ? 8.148 11.030 -3.648 1.00 94.56 101 SER A O 1
ATOM 812 N N . GLY A 1 102 ? 7.519 9.189 -2.523 1.00 94.50 102 GLY A N 1
ATOM 813 C CA . GLY A 1 102 ? 6.566 9.858 -1.644 1.00 94.50 102 GLY A CA 1
ATOM 814 C C . GLY A 1 102 ? 5.359 10.449 -2.377 1.00 94.50 102 GLY A C 1
ATOM 815 O O . GLY A 1 102 ? 4.747 11.373 -1.854 1.00 94.50 102 GLY A O 1
ATOM 816 N N . LEU A 1 103 ? 5.032 9.962 -3.585 1.00 96.19 103 LEU A N 1
ATOM 817 C CA . LEU A 1 103 ? 3.967 10.526 -4.433 1.00 96.19 103 LEU A CA 1
ATOM 818 C C . LEU A 1 103 ? 2.717 9.643 -4.556 1.00 96.19 103 LEU A C 1
ATOM 820 O O . LEU A 1 103 ? 1.634 10.152 -4.832 1.00 96.19 103 LEU A O 1
ATOM 824 N N . VAL A 1 104 ? 2.844 8.328 -4.361 1.00 97.12 104 VAL A N 1
ATOM 825 C CA . VAL A 1 104 ? 1.725 7.378 -4.531 1.00 97.12 104 VAL A CA 1
ATOM 826 C C . VAL A 1 104 ? 1.201 6.906 -3.182 1.00 97.12 104 VAL A C 1
ATOM 828 O O . VAL A 1 104 ? -0.001 6.919 -2.941 1.00 97.12 104 VAL A O 1
ATOM 831 N N . PHE A 1 105 ? 2.093 6.505 -2.284 1.00 96.88 105 PHE A N 1
ATOM 832 C CA . PHE A 1 105 ? 1.753 6.116 -0.923 1.00 96.88 105 PHE A CA 1
ATOM 833 C C . PHE A 1 105 ? 2.897 6.462 0.023 1.00 96.88 105 PHE A C 1
ATOM 835 O O . PHE A 1 105 ? 4.052 6.541 -0.391 1.00 96.88 105 PHE A O 1
ATOM 842 N N . ILE A 1 106 ? 2.562 6.669 1.296 1.00 95.00 106 ILE A N 1
ATOM 843 C CA . ILE A 1 106 ? 3.525 7.083 2.328 1.00 95.00 106 ILE A CA 1
ATOM 844 C C . ILE A 1 106 ? 4.281 5.884 2.918 1.00 95.00 106 ILE A C 1
ATOM 846 O O . ILE A 1 106 ? 5.397 6.040 3.400 1.00 95.00 106 ILE A O 1
ATOM 850 N N . ASN A 1 107 ? 3.655 4.703 2.942 1.00 92.44 107 ASN A N 1
ATOM 851 C CA . ASN A 1 107 ? 4.194 3.511 3.594 1.00 92.44 107 ASN A CA 1
ATOM 852 C C . ASN A 1 107 ? 3.727 2.245 2.868 1.00 92.44 107 ASN A C 1
ATOM 854 O O . ASN A 1 107 ? 2.519 1.995 2.785 1.00 92.44 107 ASN A O 1
ATOM 858 N N . ASP A 1 108 ? 4.661 1.428 2.381 1.00 93.06 108 ASP A N 1
ATOM 859 C CA . ASP A 1 108 ? 4.361 0.186 1.664 1.00 93.06 108 ASP A CA 1
ATOM 860 C C . ASP A 1 108 ? 3.531 -0.824 2.480 1.00 93.06 108 ASP A C 1
ATOM 862 O O . ASP A 1 108 ? 2.763 -1.599 1.913 1.00 93.06 108 ASP A O 1
ATOM 866 N N . LYS A 1 109 ? 3.577 -0.773 3.819 1.00 92.50 109 LYS A N 1
ATOM 867 C CA . LYS A 1 109 ? 2.798 -1.652 4.719 1.00 92.50 109 LYS A CA 1
ATOM 868 C C . LYS A 1 109 ? 1.288 -1.504 4.566 1.00 92.50 109 LYS A C 1
ATOM 870 O O . LYS A 1 109 ? 0.536 -2.339 5.073 1.00 92.50 109 LYS A O 1
ATOM 875 N N . LYS A 1 110 ? 0.839 -0.410 3.952 1.00 93.44 110 LYS A N 1
ATOM 876 C CA . LYS A 1 110 ? -0.570 -0.131 3.661 1.00 93.44 110 LYS A CA 1
ATOM 877 C C . LYS A 1 110 ? -0.970 -0.535 2.243 1.00 93.44 110 LYS A C 1
ATOM 879 O O . LYS A 1 110 ? -2.130 -0.384 1.875 1.00 93.44 110 LYS A O 1
ATOM 884 N N . VAL A 1 111 ? -0.049 -1.089 1.463 1.00 96.12 111 VAL A N 1
ATOM 885 C CA . VAL A 1 111 ? -0.299 -1.538 0.098 1.00 96.12 111 VAL A CA 1
ATOM 886 C C . VAL A 1 111 ? -0.664 -3.019 0.103 1.00 96.12 111 VAL A C 1
ATOM 888 O O . VAL A 1 111 ? 0.038 -3.851 0.673 1.00 96.12 111 VAL A O 1
ATOM 891 N N . VAL A 1 112 ? -1.774 -3.352 -0.551 1.00 95.56 112 VAL A N 1
ATOM 892 C CA . VAL A 1 112 ? -2.268 -4.719 -0.734 1.00 95.56 112 VAL A CA 1
ATOM 893 C C . VAL A 1 112 ? -2.091 -5.098 -2.209 1.00 95.56 112 VAL A C 1
ATOM 895 O O . VAL A 1 112 ? -2.959 -4.783 -3.030 1.00 95.56 112 VAL A O 1
ATOM 898 N N . PRO A 1 113 ? -0.959 -5.720 -2.575 1.00 96.25 113 PRO A N 1
ATOM 899 C CA . PRO A 1 113 ? -0.665 -6.086 -3.954 1.00 96.25 113 PRO A CA 1
ATOM 900 C C . PRO A 1 113 ? -1.539 -7.250 -4.432 1.00 96.25 113 PRO A C 1
ATOM 902 O O . PRO A 1 113 ? -1.764 -8.219 -3.706 1.00 96.25 113 PRO A O 1
ATOM 90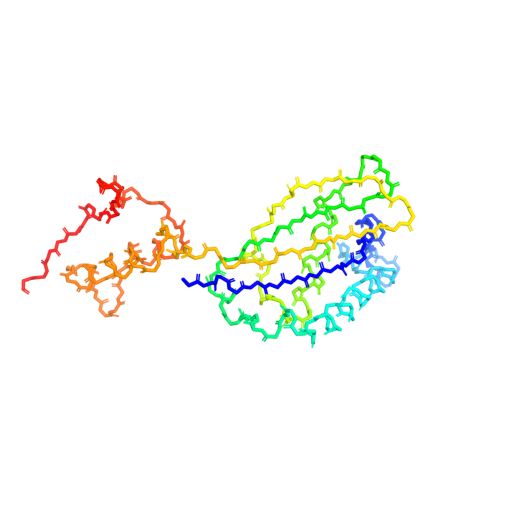5 N N . ARG A 1 114 ? -2.014 -7.161 -5.676 1.00 96.12 114 ARG A N 1
ATOM 906 C CA . ARG A 1 114 ? -2.838 -8.165 -6.354 1.00 96.12 114 ARG A CA 1
ATOM 907 C C . ARG A 1 114 ? -2.344 -8.342 -7.784 1.00 96.12 114 ARG A C 1
ATOM 909 O O . ARG A 1 114 ? -2.521 -7.463 -8.623 1.00 96.12 114 ARG A O 1
ATOM 916 N N . PHE A 1 115 ? -1.723 -9.481 -8.069 1.00 95.44 115 PHE A N 1
ATOM 917 C CA . PHE A 1 115 ? -1.373 -9.837 -9.441 1.00 95.44 115 PHE A CA 1
ATOM 918 C C . PHE A 1 115 ? -2.621 -10.312 -10.180 1.00 95.44 115 PHE A C 1
ATOM 920 O O . PHE A 1 115 ? -3.194 -11.345 -9.840 1.00 95.44 115 PHE A O 1
ATOM 927 N N . ASN A 1 116 ? -3.021 -9.560 -11.200 1.00 96.50 116 ASN A N 1
ATOM 928 C CA . ASN A 1 116 ? -4.175 -9.887 -12.026 1.00 96.50 116 ASN A CA 1
ATOM 929 C C . ASN A 1 116 ? -3.769 -10.808 -13.169 1.00 96.50 116 ASN A C 1
ATOM 931 O O . ASN A 1 116 ? -4.387 -11.854 -13.379 1.00 96.50 116 ASN A O 1
ATOM 935 N N . ARG A 1 117 ? -2.728 -10.425 -13.918 1.00 95.75 117 ARG A N 1
ATOM 936 C CA . ARG A 1 117 ? -2.220 -11.193 -15.058 1.00 95.75 117 ARG A CA 1
ATOM 937 C C . ARG A 1 117 ? -0.711 -11.071 -15.214 1.00 95.75 117 ARG A C 1
ATOM 939 O O . ARG A 1 117 ? -0.098 -10.078 -14.828 1.00 95.75 117 ARG A O 1
ATOM 946 N N . VAL A 1 118 ? -0.131 -12.098 -15.832 1.00 96.44 118 VAL A N 1
ATOM 947 C CA . VAL A 1 118 ? 1.280 -12.151 -16.220 1.00 96.44 118 VAL A CA 1
ATOM 948 C C . VAL A 1 118 ? 1.362 -12.488 -17.705 1.00 96.44 118 VAL A C 1
ATOM 950 O O . VAL A 1 118 ? 0.869 -13.526 -18.143 1.00 96.44 118 VAL A O 1
ATOM 953 N N . TYR A 1 119 ? 1.992 -11.607 -18.470 1.00 97.00 119 TYR A N 1
ATOM 954 C CA . TYR A 1 119 ? 2.224 -11.719 -19.905 1.00 97.00 119 TYR A CA 1
ATOM 955 C C . TYR A 1 119 ? 3.716 -11.853 -20.183 1.00 97.00 119 TYR A C 1
ATOM 957 O O . TYR A 1 119 ? 4.536 -11.290 -19.463 1.00 97.00 119 TYR A O 1
ATOM 965 N N . ILE A 1 120 ? 4.075 -12.553 -21.258 1.00 96.69 120 ILE A N 1
ATOM 966 C CA . ILE A 1 120 ? 5.452 -12.586 -21.756 1.00 96.69 120 ILE A CA 1
ATOM 967 C C . ILE A 1 120 ? 5.556 -11.583 -22.905 1.00 96.69 120 ILE A C 1
ATOM 969 O O . ILE A 1 120 ? 5.001 -11.806 -23.976 1.00 96.69 120 ILE A O 1
ATOM 973 N N . ASP A 1 121 ? 6.265 -10.486 -22.668 1.00 96.00 121 ASP A N 1
ATOM 974 C CA . ASP A 1 121 ? 6.533 -9.408 -23.618 1.00 96.00 121 ASP A CA 1
ATOM 975 C C . ASP A 1 121 ? 8.007 -9.005 -23.482 1.00 96.00 121 ASP A C 1
ATOM 977 O O . ASP A 1 121 ? 8.386 -8.107 -22.727 1.00 96.00 121 ASP A O 1
ATOM 981 N N . SER A 1 122 ? 8.875 -9.732 -24.186 1.00 92.12 122 SER A N 1
ATOM 982 C CA . SER A 1 122 ? 10.315 -9.465 -24.178 1.00 92.12 122 SER A CA 1
ATOM 983 C C . SER A 1 122 ? 10.694 -8.166 -24.882 1.00 92.12 122 SER A C 1
ATOM 985 O O . SER A 1 122 ? 11.798 -7.674 -24.664 1.00 92.12 122 SER A O 1
ATOM 987 N N . ALA A 1 123 ? 9.815 -7.634 -25.735 1.00 95.81 123 ALA A N 1
ATOM 988 C CA . ALA A 1 123 ? 10.060 -6.401 -26.470 1.00 95.81 123 ALA A CA 1
ATOM 989 C C . ALA A 1 123 ? 9.812 -5.165 -25.596 1.00 95.81 123 ALA A C 1
ATOM 991 O O . ALA A 1 123 ? 10.527 -4.176 -25.738 1.00 95.81 123 ALA A O 1
ATOM 992 N N . ASN A 1 124 ? 8.835 -5.225 -24.686 1.00 94.19 124 ASN A N 1
ATOM 993 C CA . ASN A 1 124 ? 8.480 -4.105 -23.818 1.00 94.19 124 ASN A CA 1
ATOM 994 C C . ASN A 1 124 ? 8.100 -4.548 -22.385 1.00 94.19 124 ASN A C 1
ATOM 996 O O . ASN A 1 124 ? 6.931 -4.453 -21.990 1.00 94.19 124 ASN A O 1
ATOM 1000 N N . PRO A 1 125 ? 9.068 -5.027 -21.582 1.00 94.00 125 PRO A N 1
ATOM 1001 C CA . PRO A 1 125 ? 8.803 -5.489 -20.225 1.00 94.00 125 PRO A CA 1
ATOM 1002 C C . PRO A 1 125 ? 8.479 -4.329 -19.276 1.00 94.00 125 PRO A C 1
ATOM 1004 O O . PRO A 1 125 ? 9.247 -3.374 -19.142 1.00 94.00 125 PRO A O 1
ATOM 1007 N N . ARG A 1 126 ? 7.353 -4.432 -18.573 1.00 95.50 126 ARG A N 1
ATOM 1008 C CA . ARG A 1 126 ? 6.809 -3.370 -17.717 1.00 95.50 126 ARG A CA 1
ATOM 1009 C C . ARG A 1 126 ? 5.814 -3.915 -16.697 1.00 95.50 126 ARG A C 1
ATOM 1011 O O . ARG A 1 126 ? 5.399 -5.071 -16.768 1.00 95.50 126 ARG A O 1
ATOM 1018 N N . LEU A 1 127 ? 5.423 -3.069 -15.758 1.00 96.75 127 LEU A N 1
ATOM 1019 C CA . LEU A 1 127 ? 4.349 -3.311 -14.806 1.00 96.75 127 LEU A CA 1
ATOM 1020 C C . LEU A 1 127 ? 3.300 -2.218 -14.986 1.00 96.75 127 LEU A C 1
ATOM 1022 O O . LEU A 1 127 ? 3.612 -1.036 -14.848 1.00 96.75 127 LEU A O 1
ATOM 1026 N N . GLU A 1 128 ? 2.074 -2.625 -15.290 1.00 97.94 128 GLU A N 1
ATOM 1027 C CA . GLU A 1 128 ? 0.916 -1.737 -15.305 1.00 97.94 128 GLU A CA 1
ATOM 1028 C C . GLU A 1 128 ? 0.243 -1.838 -13.938 1.00 97.94 128 GLU A C 1
ATOM 1030 O O . GLU A 1 128 ? -0.172 -2.916 -13.507 1.00 97.94 128 GLU A O 1
ATOM 1035 N N . LEU A 1 129 ? 0.185 -0.713 -13.237 1.00 98.19 129 LEU A N 1
ATOM 1036 C CA . LEU A 1 129 ? -0.250 -0.613 -11.856 1.00 98.19 129 LEU A CA 1
ATOM 1037 C C . LEU A 1 129 ? -1.511 0.231 -11.782 1.00 98.19 129 LEU A C 1
ATOM 1039 O O . LEU A 1 129 ? -1.564 1.327 -12.340 1.00 98.19 129 LEU A O 1
ATOM 1043 N N . THR A 1 130 ? -2.504 -0.250 -11.043 1.00 98.06 130 THR A N 1
ATOM 1044 C CA . THR A 1 130 ? -3.663 0.549 -10.646 1.00 98.06 130 THR A CA 1
ATOM 1045 C C . THR A 1 130 ? -3.791 0.536 -9.131 1.00 98.06 130 THR A C 1
ATOM 1047 O O . THR A 1 130 ? -3.984 -0.509 -8.517 1.00 98.06 130 THR A O 1
ATOM 1050 N N . PHE A 1 131 ? -3.697 1.712 -8.522 1.00 97.50 131 PHE A N 1
ATOM 1051 C CA . PHE A 1 131 ? -3.912 1.908 -7.098 1.00 97.50 131 PHE A CA 1
ATOM 1052 C C . PHE A 1 131 ? -5.344 2.353 -6.846 1.00 97.50 131 PHE A C 1
ATOM 1054 O O . PHE A 1 131 ? -5.838 3.276 -7.500 1.00 97.50 131 PHE A O 1
ATOM 1061 N N . THR A 1 132 ? -6.010 1.707 -5.892 1.00 95.75 132 THR A N 1
ATOM 1062 C CA . THR A 1 132 ? -7.376 2.057 -5.485 1.00 95.75 132 THR A CA 1
ATOM 1063 C C . THR A 1 132 ? -7.502 2.044 -3.969 1.00 95.75 132 THR A C 1
ATOM 1065 O O . THR A 1 132 ? -6.872 1.244 -3.283 1.00 95.75 132 THR A O 1
ATOM 1068 N N . GLN A 1 133 ? -8.308 2.947 -3.421 1.00 94.12 133 GLN A N 1
ATOM 1069 C CA . GLN A 1 133 ? -8.616 2.954 -1.990 1.00 94.12 133 GLN A CA 1
ATOM 1070 C C . GLN A 1 133 ? -9.465 1.722 -1.639 1.00 94.12 133 GLN A C 1
ATOM 1072 O O . GLN A 1 133 ? -10.433 1.435 -2.346 1.00 94.12 133 GLN A O 1
ATOM 1077 N N . THR A 1 134 ? -9.120 0.987 -0.572 1.00 91.81 134 THR A N 1
ATOM 1078 C CA . THR A 1 134 ? -9.864 -0.235 -0.201 1.00 91.81 134 THR A CA 1
ATOM 1079 C C . THR A 1 134 ? -11.249 0.080 0.358 1.00 91.81 134 THR A C 1
ATOM 1081 O O . THR A 1 134 ? -12.181 -0.694 0.162 1.00 91.81 134 THR A O 1
ATOM 1084 N N . GLY A 1 135 ? -11.388 1.212 1.055 1.00 87.69 135 GLY A 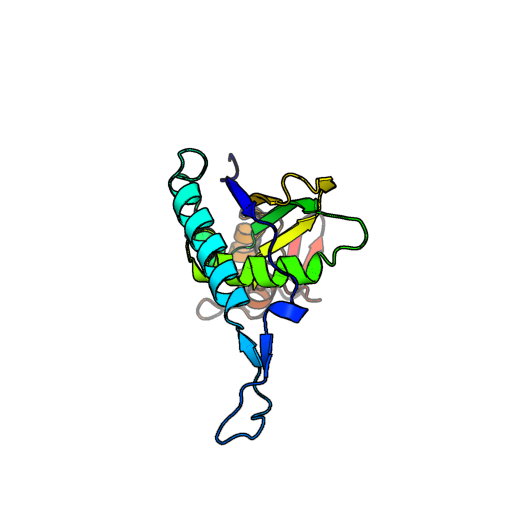N 1
ATOM 1085 C CA . GLY A 1 135 ? -12.634 1.653 1.685 1.00 87.69 135 GLY A CA 1
ATOM 1086 C C . GLY A 1 135 ? -12.946 0.996 3.035 1.00 87.69 135 GLY A C 1
ATOM 1087 O O . GLY A 1 135 ? -13.783 1.522 3.768 1.00 87.69 135 GLY A O 1
ATOM 1088 N N . TRP A 1 136 ? -12.264 -0.095 3.400 1.00 89.94 136 TRP A N 1
ATOM 1089 C CA . TRP A 1 136 ? -12.377 -0.692 4.733 1.00 89.94 136 TRP A CA 1
ATOM 1090 C C . TRP A 1 136 ? -11.545 0.078 5.761 1.00 89.94 136 TRP A C 1
ATOM 1092 O O . TRP A 1 136 ? -10.512 0.674 5.442 1.00 89.94 136 TRP A O 1
ATOM 1102 N N . HIS A 1 137 ? -11.962 0.024 7.024 1.00 88.12 137 HIS A N 1
ATOM 1103 C CA . HIS A 1 137 ? -11.273 0.689 8.126 1.00 88.12 137 HIS A CA 1
ATOM 1104 C C . HIS A 1 137 ? -11.165 -0.249 9.320 1.00 88.12 137 HIS A C 1
ATOM 1106 O O . HIS A 1 137 ? -12.167 -0.596 9.937 1.00 88.12 137 HIS A O 1
ATOM 1112 N N . GLY A 1 138 ? -9.945 -0.642 9.686 1.00 89.94 138 GLY A N 1
ATOM 1113 C CA . GLY A 1 138 ? -9.774 -1.694 10.683 1.00 89.94 138 GLY A CA 1
ATOM 1114 C C . GLY A 1 138 ? -10.458 -2.981 10.219 1.00 89.94 138 GLY A C 1
ATOM 1115 O O . GLY A 1 138 ? -10.415 -3.328 9.046 1.00 89.94 138 GLY A O 1
ATOM 1116 N N . ILE A 1 139 ? -11.148 -3.657 11.131 1.00 92.75 139 ILE A N 1
ATOM 1117 C CA . ILE A 1 139 ? -11.929 -4.854 10.788 1.00 92.75 139 ILE A CA 1
ATOM 1118 C C . ILE A 1 139 ? -13.252 -4.548 10.056 1.00 92.75 139 ILE A C 1
ATOM 1120 O O . ILE A 1 139 ? -13.948 -5.478 9.682 1.00 92.75 139 ILE A O 1
ATOM 1124 N N . PHE A 1 140 ? -13.635 -3.275 9.895 1.00 93.50 140 PHE A N 1
ATOM 1125 C CA . PHE A 1 140 ? -14.942 -2.875 9.360 1.00 93.50 140 PHE A CA 1
ATOM 1126 C C . PHE A 1 140 ? -14.896 -2.720 7.839 1.00 93.50 140 PHE A C 1
ATOM 1128 O O . PHE A 1 140 ? -13.965 -2.103 7.318 1.00 93.50 140 PHE A O 1
ATOM 1135 N N . ASN A 1 141 ? -15.931 -3.174 7.126 1.00 90.50 141 ASN A N 1
ATOM 1136 C CA . ASN A 1 141 ? -15.948 -3.168 5.656 1.00 90.50 141 ASN A CA 1
ATOM 1137 C C . ASN A 1 141 ? -16.011 -1.760 5.059 1.00 90.50 141 ASN A C 1
ATOM 1139 O O . ASN A 1 141 ? -15.660 -1.549 3.900 1.00 90.50 141 ASN A O 1
ATOM 1143 N N . ASN A 1 142 ? -16.500 -0.794 5.833 1.00 90.25 142 ASN A N 1
ATOM 1144 C CA . ASN A 1 142 ? -16.661 0.587 5.411 1.00 90.25 142 ASN A CA 1
ATOM 1145 C C . ASN A 1 142 ? -16.643 1.545 6.611 1.00 90.25 142 ASN A C 1
ATOM 1147 O O . ASN A 1 142 ? -16.755 1.151 7.776 1.00 90.25 142 ASN A O 1
ATOM 1151 N N . GLN A 1 143 ? -16.531 2.838 6.307 1.00 89.75 143 GLN A N 1
ATOM 1152 C CA . GLN A 1 143 ? -16.510 3.910 7.301 1.00 89.75 143 GLN A CA 1
ATOM 1153 C C . GLN A 1 143 ? -17.799 3.963 8.145 1.00 89.75 143 GLN A C 1
ATOM 1155 O O . GLN A 1 143 ? -17.732 4.253 9.336 1.00 89.75 143 GLN A O 1
ATOM 1160 N N . TYR A 1 144 ? -18.961 3.630 7.573 1.00 92.25 144 TYR A N 1
ATOM 1161 C CA . TYR A 1 144 ? -20.235 3.652 8.299 1.00 92.25 144 TYR A CA 1
ATOM 1162 C C . TYR A 1 144 ? -20.286 2.603 9.420 1.00 92.25 144 TYR A C 1
ATOM 1164 O O . TYR A 1 144 ? -20.653 2.922 10.552 1.00 92.25 144 TYR A O 1
ATOM 1172 N N . GLU A 1 145 ? -19.881 1.363 9.137 1.00 93.81 145 GLU A N 1
ATOM 1173 C CA . GLU A 1 145 ? -19.794 0.292 10.138 1.00 93.81 145 GLU A CA 1
ATOM 1174 C C . GLU A 1 145 ? -18.841 0.664 11.274 1.00 93.81 145 GLU A C 1
ATOM 1176 O O . GLU A 1 145 ? -19.187 0.527 12.453 1.00 93.81 145 GLU A O 1
ATOM 1181 N N . ARG A 1 146 ? -17.673 1.207 10.915 1.00 93.62 146 ARG A N 1
ATOM 1182 C CA . ARG A 1 146 ? -16.695 1.721 11.871 1.00 93.62 146 ARG A CA 1
ATOM 1183 C C . ARG A 1 146 ? -17.305 2.801 12.764 1.00 93.62 146 ARG A C 1
ATOM 1185 O O . ARG A 1 146 ? -17.211 2.699 13.986 1.00 93.62 146 ARG A O 1
ATOM 1192 N N . ASP A 1 147 ? -17.932 3.818 12.181 1.00 94.56 147 ASP A N 1
ATOM 1193 C CA . ASP A 1 147 ? -18.479 4.959 12.922 1.00 94.56 147 ASP A CA 1
ATOM 1194 C C . ASP A 1 147 ? -19.632 4.549 13.833 1.00 94.56 147 ASP A C 1
ATOM 1196 O O . ASP A 1 147 ? -19.739 5.028 14.968 1.00 94.56 147 ASP A O 1
ATOM 1200 N N . LYS A 1 148 ? -20.462 3.607 13.380 1.00 94.62 148 LYS A N 1
ATOM 1201 C CA . LYS A 1 148 ? -21.524 3.007 14.187 1.00 94.62 148 LYS A CA 1
ATOM 1202 C C . LYS A 1 148 ? -20.943 2.261 15.390 1.00 94.62 148 LYS A C 1
ATOM 1204 O O . LYS A 1 148 ? -21.399 2.470 16.520 1.00 94.62 148 LYS A O 1
ATOM 1209 N N . PHE A 1 149 ? -19.915 1.438 15.177 1.00 95.38 149 PHE A N 1
ATOM 1210 C CA . PHE A 1 149 ? -19.237 0.714 16.253 1.00 95.38 149 PHE A CA 1
ATOM 1211 C C . PHE A 1 149 ? -18.549 1.668 17.239 1.00 95.38 149 PHE A C 1
ATOM 1213 O O . PHE A 1 149 ? -18.699 1.530 18.456 1.00 95.38 149 PHE A O 1
ATOM 1220 N N . GLU A 1 150 ? -17.835 2.675 16.731 1.00 95.25 150 GLU A N 1
ATOM 1221 C CA . GLU A 1 150 ? -17.144 3.685 17.531 1.00 95.25 150 GLU A CA 1
ATOM 1222 C C . GLU A 1 150 ? -18.129 4.509 18.376 1.00 95.25 150 GLU A C 1
ATOM 1224 O O . GLU A 1 150 ? -17.907 4.709 19.574 1.00 95.25 150 GLU A O 1
ATOM 1229 N N . SER A 1 151 ? -19.249 4.934 17.785 1.00 95.12 151 SER A N 1
ATOM 1230 C CA . SER A 1 151 ? -20.302 5.688 18.475 1.00 95.12 151 SER A CA 1
ATOM 1231 C C . SER A 1 151 ? -20.921 4.880 19.612 1.00 95.12 151 SER A C 1
ATOM 1233 O O . SER A 1 151 ? -21.033 5.382 20.731 1.00 95.12 151 SER A O 1
ATOM 1235 N N . LYS A 1 152 ? -21.220 3.593 19.381 1.00 94.75 152 LYS A N 1
ATOM 1236 C CA . LYS A 1 152 ? -21.662 2.682 20.447 1.00 94.75 152 LYS A CA 1
ATOM 1237 C C . LYS A 1 152 ? -20.582 2.532 21.520 1.00 94.75 152 LYS A C 1
ATOM 1239 O O . LYS A 1 152 ? -20.882 2.577 22.710 1.00 94.75 152 LYS A O 1
ATOM 1244 N N . CYS A 1 153 ? -19.311 2.412 21.132 1.00 95.00 153 CYS A N 1
ATOM 1245 C CA . CYS A 1 153 ? -18.203 2.272 22.074 1.00 95.00 153 CYS A CA 1
ATOM 1246 C C . CYS A 1 153 ? -18.084 3.467 23.037 1.00 95.00 153 CYS A C 1
ATOM 1248 O O . CYS A 1 153 ? -17.819 3.257 24.219 1.00 95.00 153 CYS A O 1
ATOM 1250 N N . LYS A 1 154 ? -18.352 4.701 22.585 1.00 95.31 154 LYS A N 1
ATOM 1251 C CA . LYS A 1 154 ? -18.305 5.923 23.421 1.00 95.31 154 LYS A CA 1
ATOM 1252 C C . LYS A 1 154 ? -19.258 5.875 24.628 1.00 95.31 154 LYS A C 1
ATOM 1254 O O . LYS A 1 154 ? -18.937 6.430 25.689 1.00 95.31 154 LYS A O 1
ATOM 1259 N N . LEU A 1 155 ? -20.370 5.144 24.503 1.00 95.81 155 LEU A N 1
ATOM 1260 C CA . LEU A 1 155 ? -21.364 4.913 25.562 1.00 95.81 155 LEU A CA 1
ATOM 1261 C C . LEU A 1 155 ? -20.961 3.803 26.552 1.00 95.81 155 LEU A C 1
ATOM 1263 O O . LEU A 1 155 ? -21.618 3.605 27.569 1.00 95.81 155 LEU A O 1
ATOM 1267 N N . CYS A 1 156 ? -19.872 3.075 26.296 1.00 96.50 156 CYS A N 1
ATOM 1268 C CA . CYS A 1 156 ? -19.430 1.954 27.123 1.00 96.50 156 CYS A CA 1
ATOM 1269 C C . CYS A 1 156 ? -18.609 2.408 28.339 1.00 96.50 156 CYS A C 1
ATOM 1271 O O . CYS A 1 156 ? -17.691 3.213 28.214 1.00 96.50 156 CYS A O 1
ATOM 1273 N N . THR A 1 157 ? -18.818 1.798 29.505 1.00 95.25 157 THR A N 1
ATOM 1274 C CA . THR A 1 157 ? -18.033 2.010 30.744 1.00 95.25 157 THR A CA 1
ATOM 1275 C C . THR A 1 157 ? -16.519 1.798 30.597 1.00 95.25 157 THR A C 1
ATOM 1277 O O . THR A 1 157 ? -15.738 2.360 31.375 1.00 95.25 157 THR A O 1
ATOM 1280 N N . ARG A 1 158 ? -16.088 0.995 29.611 1.00 94.06 158 ARG A N 1
ATOM 1281 C CA . ARG A 1 158 ? -14.670 0.770 29.266 1.00 94.06 158 ARG A CA 1
ATOM 1282 C C . ARG A 1 158 ? -14.061 1.921 28.462 1.00 94.06 158 ARG A C 1
ATOM 1284 O O . ARG A 1 158 ? -12.841 2.024 28.411 1.00 94.06 158 ARG A O 1
ATOM 1291 N N . TYR A 1 159 ? -14.889 2.762 27.844 1.00 94.50 159 TYR A N 1
ATOM 1292 C CA . TYR A 1 159 ? -14.449 3.930 27.094 1.00 94.50 159 TYR A CA 1
ATOM 1293 C C . TYR A 1 159 ? -14.227 5.105 28.046 1.00 94.50 159 TYR A C 1
ATOM 1295 O O . TYR A 1 159 ? -15.175 5.764 28.494 1.00 94.50 159 TYR A O 1
ATOM 1303 N N . ARG A 1 160 ? -12.957 5.341 28.383 1.00 89.94 160 ARG A N 1
ATOM 1304 C CA . ARG A 1 160 ? -12.512 6.363 29.339 1.00 89.94 160 ARG A CA 1
ATOM 1305 C C . ARG A 1 160 ? -11.427 7.215 28.700 1.00 89.94 160 ARG A C 1
ATOM 1307 O O . ARG A 1 160 ? -10.573 6.689 27.995 1.00 89.94 160 ARG A O 1
ATOM 1314 N N . ASN A 1 161 ? -11.470 8.524 28.947 1.00 88.56 161 ASN A N 1
ATOM 1315 C CA . ASN A 1 161 ? -10.493 9.490 28.428 1.00 88.56 161 ASN A CA 1
ATOM 1316 C C . ASN A 1 161 ? -10.296 9.402 26.901 1.00 88.56 161 ASN A C 1
ATOM 1318 O O . ASN A 1 161 ? -9.181 9.516 26.409 1.00 88.56 161 ASN A O 1
ATOM 1322 N N . GLY A 1 162 ? -11.374 9.137 26.154 1.00 87.44 162 GLY A N 1
ATOM 1323 C CA . GLY A 1 162 ? -11.325 9.005 24.694 1.00 87.44 162 GLY A CA 1
ATOM 1324 C C . GLY A 1 162 ? -10.814 7.655 24.175 1.00 87.44 162 GLY A C 1
ATOM 1325 O O . GLY A 1 162 ? -10.664 7.496 22.967 1.00 87.44 162 GLY A O 1
ATOM 1326 N N . VAL A 1 163 ? -10.553 6.671 25.046 1.00 90.50 163 VAL A N 1
ATOM 1327 C CA . VAL A 1 163 ? -9.905 5.414 24.649 1.00 90.50 163 VAL A CA 1
ATOM 1328 C C . VAL A 1 163 ? -10.650 4.187 25.173 1.00 90.50 163 VAL A C 1
ATOM 1330 O O . VAL A 1 163 ? -11.132 4.144 26.304 1.00 90.50 163 VAL A O 1
ATOM 1333 N N . CYS A 1 164 ? -10.686 3.143 24.348 1.00 96.00 164 CYS A N 1
ATOM 1334 C CA . CYS A 1 164 ? -11.042 1.781 24.729 1.00 96.00 164 CYS A CA 1
ATOM 1335 C C . CYS A 1 164 ? -10.053 0.832 24.043 1.00 96.00 164 CYS A C 1
ATOM 1337 O O . CYS A 1 164 ? -9.841 0.926 22.835 1.00 96.00 164 CYS A O 1
ATOM 1339 N N . SER A 1 165 ? -9.435 -0.083 24.793 1.00 95.81 165 SER A N 1
ATOM 1340 C CA . SER A 1 165 ? -8.408 -0.982 24.242 1.00 95.81 165 SER A CA 1
ATOM 1341 C C . SER A 1 165 ? -8.952 -1.932 23.172 1.00 95.81 165 SER A C 1
ATOM 1343 O O . SER A 1 165 ? -8.243 -2.228 22.217 1.00 95.81 165 SER A O 1
ATOM 1345 N N . ILE A 1 166 ? -10.209 -2.369 23.308 1.00 96.38 166 ILE A N 1
ATOM 1346 C CA . ILE A 1 166 ? -10.907 -3.205 22.319 1.00 96.38 166 ILE A CA 1
ATOM 1347 C C . ILE A 1 166 ? -11.094 -2.409 21.022 1.00 96.38 166 ILE A C 1
ATOM 1349 O O . ILE A 1 166 ? -10.651 -2.860 19.974 1.00 96.38 166 ILE A O 1
ATOM 1353 N N . LEU A 1 167 ? -11.636 -1.186 21.113 1.00 95.50 167 LEU A N 1
ATOM 1354 C CA . LEU A 1 167 ? -11.812 -0.296 19.959 1.00 95.50 167 LEU A CA 1
ATOM 1355 C C . LEU A 1 167 ? -10.483 -0.016 19.245 1.00 95.50 167 LEU A C 1
ATOM 1357 O O . LEU A 1 167 ? -10.399 -0.103 18.024 1.00 95.50 167 LEU A O 1
ATOM 1361 N N . LYS A 1 168 ? -9.424 0.282 20.005 1.00 95.06 168 LYS A N 1
ATOM 1362 C CA . LYS A 1 168 ? -8.093 0.515 19.437 1.00 95.06 168 LYS A CA 1
ATOM 1363 C C . LYS A 1 168 ? -7.613 -0.698 18.633 1.00 95.06 168 LYS A C 1
ATOM 1365 O O . LYS A 1 168 ? -7.198 -0.542 17.493 1.00 95.06 168 LYS A O 1
ATOM 1370 N N . LYS A 1 169 ? -7.722 -1.906 19.197 1.00 96.00 169 LYS A N 1
ATOM 1371 C CA . LYS A 1 169 ? -7.337 -3.147 18.510 1.00 96.00 169 LYS A CA 1
ATOM 1372 C C . LYS A 1 169 ? -8.152 -3.374 17.231 1.00 96.00 169 LYS A C 1
ATOM 1374 O O . LYS A 1 169 ? -7.562 -3.693 16.205 1.00 96.00 169 LYS A O 1
ATOM 1379 N N . THR A 1 170 ? -9.467 -3.152 17.260 1.00 94.69 170 THR A N 1
ATOM 1380 C CA . THR A 1 170 ? -10.314 -3.311 16.064 1.00 94.69 170 THR A CA 1
ATOM 1381 C C . THR A 1 170 ? -9.962 -2.323 14.952 1.00 94.69 170 THR A C 1
ATOM 1383 O O . THR A 1 170 ? -9.933 -2.704 13.786 1.00 94.69 170 THR A O 1
ATOM 1386 N N . LEU A 1 171 ? -9.626 -1.072 15.296 1.00 92.25 171 LEU A N 1
ATOM 1387 C CA . LEU A 1 171 ? -9.170 -0.070 14.322 1.00 92.25 171 LEU A CA 1
ATOM 1388 C C . LEU A 1 171 ? -7.779 -0.408 13.752 1.00 92.25 171 LEU A C 1
ATOM 1390 O O . LEU A 1 171 ? -7.473 -0.067 12.615 1.00 92.25 171 LEU A O 1
ATOM 1394 N N . GLU A 1 172 ? -6.959 -1.145 14.505 1.00 92.25 172 GLU A N 1
ATOM 1395 C CA . GLU A 1 172 ? -5.668 -1.695 14.069 1.00 92.25 172 GLU A CA 1
ATOM 1396 C C . GLU A 1 172 ? -5.797 -2.996 13.243 1.00 92.25 172 GLU A C 1
ATOM 1398 O O . GLU A 1 172 ? -4.796 -3.678 13.039 1.00 92.25 172 GLU A O 1
ATOM 1403 N N . ASN A 1 173 ? -6.991 -3.344 12.742 1.00 91.94 173 ASN A N 1
ATOM 1404 C CA . ASN A 1 173 ? -7.273 -4.576 11.976 1.00 91.94 173 ASN A CA 1
ATOM 1405 C C . ASN A 1 173 ? -7.065 -5.877 12.776 1.00 91.94 173 ASN A C 1
ATOM 1407 O O . ASN A 1 173 ? -6.845 -6.939 12.197 1.00 91.94 173 ASN A O 1
ATOM 1411 N N . LYS A 1 174 ? -7.121 -5.830 14.113 1.00 94.25 174 LYS A N 1
ATOM 1412 C CA . LYS A 1 174 ? -7.008 -7.039 14.940 1.00 94.25 174 LYS A CA 1
ATOM 1413 C C . LYS A 1 174 ? -8.378 -7.673 15.135 1.00 94.25 174 LYS A C 1
ATOM 1415 O O . LYS A 1 174 ? -9.239 -7.084 15.790 1.00 94.25 174 LYS A O 1
ATOM 1420 N N . LEU A 1 175 ? -8.527 -8.896 14.634 1.00 94.06 175 LEU A N 1
ATOM 1421 C CA . LEU A 1 175 ? -9.601 -9.798 15.037 1.00 94.06 175 LEU A CA 1
ATOM 1422 C C . LEU A 1 175 ? -9.357 -10.229 16.487 1.00 94.06 175 LEU A C 1
ATOM 1424 O O . LEU A 1 175 ? -8.256 -10.660 16.835 1.00 94.06 175 LEU A O 1
ATOM 1428 N N . ILE A 1 176 ? -10.359 -10.044 17.340 1.00 95.44 176 ILE A N 1
ATOM 1429 C CA . ILE A 1 176 ? -10.290 -10.341 18.772 1.00 95.44 176 ILE A CA 1
ATOM 1430 C C . ILE A 1 176 ? -11.596 -10.984 19.222 1.00 95.44 176 ILE A C 1
ATOM 1432 O O . ILE A 1 176 ? -12.661 -10.572 18.777 1.00 95.44 176 ILE A O 1
ATOM 1436 N N . ASP A 1 177 ? -11.515 -11.938 20.145 1.00 96.12 177 ASP A N 1
ATOM 1437 C CA . ASP A 1 177 ? -12.669 -12.727 20.599 1.00 96.12 177 ASP A CA 1
ATOM 1438 C C . ASP A 1 177 ? -13.784 -11.870 21.216 1.00 96.12 177 ASP A C 1
ATOM 1440 O O . ASP A 1 177 ? -14.951 -12.257 21.245 1.00 96.12 177 ASP A O 1
ATOM 1444 N N . GLU A 1 178 ? -13.451 -10.686 21.743 1.00 96.00 178 GLU A N 1
ATOM 1445 C CA . GLU A 1 178 ? -14.454 -9.786 22.301 1.00 96.00 178 GLU A CA 1
ATOM 1446 C C . GLU A 1 178 ? -15.323 -9.097 21.248 1.00 96.00 178 GLU A C 1
ATOM 1448 O O . GLU A 1 178 ? -16.319 -8.478 21.629 1.00 96.00 178 GLU A O 1
ATOM 1453 N N . VAL A 1 179 ? -14.955 -9.154 19.966 1.00 95.88 179 VAL A N 1
ATOM 1454 C CA . VAL A 1 179 ? -15.691 -8.517 18.874 1.00 95.88 179 VAL A CA 1
ATOM 1455 C C . VAL A 1 179 ? -16.078 -9.566 17.848 1.00 95.88 179 VAL A C 1
ATOM 1457 O O . VAL A 1 179 ? -15.232 -10.109 17.147 1.00 95.88 179 VAL A O 1
ATOM 1460 N N . ILE A 1 180 ? -17.376 -9.827 17.776 1.00 94.06 180 ILE A N 1
ATOM 1461 C CA . ILE A 1 180 ? -17.977 -10.843 16.916 1.00 94.06 180 ILE A CA 1
ATOM 1462 C C . ILE A 1 180 ? -18.863 -10.178 15.872 1.00 94.06 180 ILE A C 1
ATOM 1464 O O . ILE A 1 180 ? -19.369 -9.077 16.090 1.00 94.06 180 ILE A O 1
ATOM 1468 N N . GLU A 1 181 ? -19.023 -10.839 14.736 1.00 91.50 181 GLU A N 1
ATOM 1469 C CA . GLU A 1 181 ? -19.965 -10.43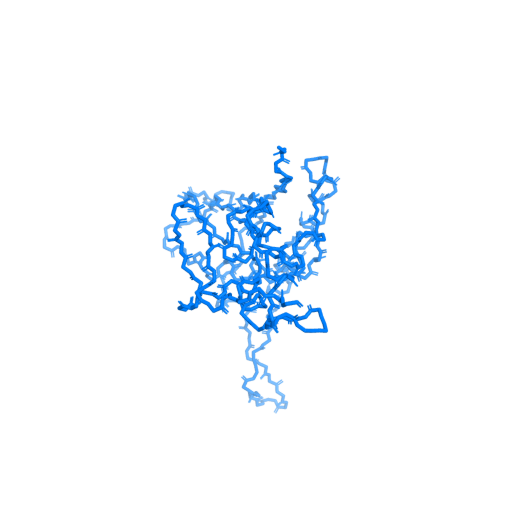1 13.704 1.00 91.50 181 GLU A CA 1
ATOM 1470 C C . GLU A 1 181 ? -21.298 -11.153 13.935 1.00 91.50 181 GLU A C 1
ATOM 1472 O O . GLU A 1 181 ? -21.359 -12.380 13.927 1.00 91.50 181 GLU A O 1
ATOM 1477 N N . GLU A 1 182 ? -22.356 -10.384 14.180 1.00 89.06 182 GLU A N 1
ATOM 1478 C CA . GLU A 1 182 ? -23.731 -10.853 14.372 1.00 89.06 182 GLU A CA 1
ATOM 1479 C C . GLU A 1 182 ? -24.640 -10.048 13.436 1.00 89.06 182 GLU A C 1
ATOM 1481 O O . GLU A 1 182 ? -24.567 -8.819 13.414 1.00 89.06 182 GLU A O 1
ATOM 1486 N N . ASP A 1 183 ? -25.478 -10.715 12.637 1.00 87.31 183 ASP A N 1
ATOM 1487 C CA . ASP A 1 183 ? -26.408 -10.074 11.690 1.00 87.31 183 ASP A CA 1
ATOM 1488 C C . ASP A 1 183 ? -25.752 -9.008 10.780 1.00 87.31 183 ASP A C 1
ATOM 1490 O O . ASP A 1 183 ? -26.286 -7.910 10.585 1.00 87.31 183 ASP A O 1
ATOM 1494 N N . ASN A 1 184 ? -24.572 -9.323 10.227 1.00 84.25 184 ASN A N 1
ATOM 1495 C CA . ASN A 1 184 ? -23.733 -8.414 9.427 1.00 84.25 184 ASN A CA 1
ATOM 1496 C C . ASN A 1 184 ? -23.329 -7.128 10.177 1.00 84.25 184 ASN A C 1
ATOM 1498 O O . ASN A 1 184 ? -23.191 -6.055 9.584 1.00 84.25 184 ASN A O 1
ATOM 1502 N N . GLN A 1 185 ? -23.194 -7.197 11.503 1.00 88.69 185 GLN A N 1
ATOM 1503 C CA . GLN A 1 185 ? -22.733 -6.092 12.334 1.00 88.69 185 GLN A CA 1
ATOM 1504 C C . GLN A 1 185 ? -21.702 -6.570 13.346 1.00 88.69 185 GLN A C 1
ATOM 1506 O O . GLN A 1 185 ? -21.876 -7.571 14.031 1.00 88.69 185 GLN A O 1
ATOM 1511 N N . TYR A 1 186 ? -20.643 -5.787 13.514 1.00 93.94 186 TYR A N 1
ATOM 1512 C CA . TYR A 1 186 ? -19.680 -6.033 14.575 1.00 93.94 186 TYR A CA 1
ATOM 1513 C C . TYR A 1 186 ? -20.249 -5.614 15.934 1.00 93.94 186 TYR A C 1
ATOM 1515 O O . TYR A 1 186 ? -20.685 -4.474 16.134 1.00 93.94 186 TYR A O 1
ATOM 1523 N N . VAL A 1 187 ? -20.204 -6.527 16.901 1.00 94.44 187 VAL A N 1
ATOM 1524 C CA . VAL A 1 187 ? -20.711 -6.341 18.261 1.00 94.44 187 VAL A CA 1
ATOM 1525 C C . VAL A 1 187 ? -19.620 -6.682 19.271 1.00 94.44 187 VAL A C 1
ATOM 1527 O O . VAL A 1 187 ? -18.913 -7.675 19.153 1.00 94.44 187 VAL A O 1
ATOM 1530 N N . CYS A 1 188 ? -19.474 -5.838 20.295 1.00 96.19 188 CYS A N 1
ATOM 1531 C CA . CYS A 1 188 ? -18.534 -6.062 21.391 1.00 96.19 188 CYS A CA 1
ATOM 1532 C C . CYS A 1 188 ? -19.218 -6.792 22.557 1.00 96.19 188 CYS A C 1
ATOM 1534 O O . CYS A 1 188 ? -20.047 -6.200 23.251 1.00 96.19 188 CYS A O 1
ATOM 1536 N N . SER A 1 189 ? -18.809 -8.028 22.844 1.00 95.50 189 SER A N 1
ATOM 1537 C CA . SER A 1 189 ? -19.350 -8.859 23.935 1.00 95.50 189 SER A CA 1
ATOM 1538 C C . SER A 1 189 ? -19.035 -8.318 25.337 1.00 95.50 189 SER A C 1
ATOM 1540 O O . SER A 1 189 ? -19.666 -8.689 26.326 1.00 95.50 189 SER A O 1
ATOM 1542 N N . LYS A 1 190 ? -18.058 -7.407 25.453 1.00 95.69 190 LYS A N 1
ATOM 1543 C CA . LYS A 1 190 ? -17.700 -6.724 26.711 1.00 95.69 190 LYS A CA 1
ATOM 1544 C C . LYS A 1 190 ? -18.374 -5.362 26.880 1.00 95.69 190 LYS A C 1
ATOM 1546 O O . LYS A 1 190 ? -18.018 -4.631 27.812 1.00 95.69 190 LYS A O 1
ATOM 1551 N N . PHE A 1 191 ? -19.293 -4.988 25.991 1.00 96.12 191 PHE A N 1
ATOM 1552 C CA . PHE A 1 191 ? -20.027 -3.734 26.097 1.00 96.12 191 PHE A CA 1
ATOM 1553 C C . PHE A 1 191 ? -20.873 -3.697 27.378 1.00 96.12 191 PHE A C 1
ATOM 1555 O O . PHE A 1 191 ? -21.607 -4.631 27.686 1.00 96.12 191 PHE A O 1
ATOM 1562 N N . LYS A 1 192 ? -20.762 -2.599 28.130 1.00 95.44 192 LYS A N 1
ATOM 1563 C CA . LYS A 1 192 ? -21.623 -2.281 29.275 1.00 95.44 192 LYS A CA 1
ATOM 1564 C C . LYS A 1 192 ? -21.888 -0.787 29.256 1.00 95.44 192 LYS A C 1
ATOM 1566 O O . LYS A 1 192 ? -20.924 -0.024 29.339 1.00 95.44 192 LYS A O 1
ATOM 1571 N N . GLU A 1 193 ? -23.146 -0.394 29.137 1.00 95.19 193 GLU A N 1
ATOM 1572 C CA . GLU A 1 193 ? -23.556 1.007 29.052 1.00 95.19 193 GLU A CA 1
ATOM 1573 C C . GLU A 1 193 ? -23.178 1.783 30.323 1.00 95.19 193 GLU A C 1
ATOM 1575 O O . GLU A 1 193 ? -23.201 1.240 31.434 1.00 95.19 193 GLU A O 1
ATOM 1580 N N . LYS A 1 194 ? -22.739 3.035 30.154 1.00 92.62 194 LYS A N 1
ATOM 1581 C CA . LYS A 1 194 ? -22.512 3.961 31.267 1.00 92.62 194 LYS A CA 1
ATOM 1582 C C . LYS A 1 194 ? -23.852 4.249 31.944 1.00 92.62 194 LYS A C 1
ATOM 1584 O O . LYS A 1 194 ? -24.846 4.458 31.262 1.00 92.62 194 LYS A O 1
ATOM 1589 N N . LYS A 1 195 ? -23.850 4.241 33.276 1.00 79.56 195 LYS A N 1
ATOM 1590 C CA . LYS A 1 195 ? -24.950 4.819 34.049 1.00 79.56 195 LYS A CA 1
ATOM 1591 C C . LYS A 1 195 ? -24.872 6.336 34.005 1.00 79.56 195 LYS A C 1
ATOM 1593 O O . LYS A 1 195 ? -23.723 6.836 33.934 1.00 79.56 195 LYS A O 1
#

InterPro domains:
  IPR036614 Holliday junction resolvase RusA-like superfamily [G3DSA:3.30.1330.70] (3-134)
  IPR036614 Holliday junction resolvase RusA-like superfamily [SSF103084] (6-133)

Secondary structure (DSSP, 8-state):
----EEEEEEEPPPPHHHHEEEEEETTEEEEEEEE-HHHHHHHHHHHHHHHHHHTSTTTTT--TGGGGTS-EEEEEEEEESSSS--HHHHHHHHHHHHHHHTSS-S-GGGEEEEEEEEEE-SSS-EEEEEEEE---BTTBSSHHHHHHHHHHHHTBTT-BTTB-HHHHHHHTT---TTEEEETTEEEETT--B--

Organism: NCBI:txid53344